Protein AF-A0A285RRH1-F1 (afdb_monomer_lite)

Sequence (312 aa):
MPFPAGYGNRITAPQSRNRDWFAWNCKGLDHLADGDAVCRVTLGAICSRIDVGAKTGEPWAALSNMAQDIKIMSKPPFSITSALARISHPDDPVDEGAIENAIAEHGQNALTTRQPRNPQATRKLILDAAFYEIRMAGFAGASINRILDRTGTTKGALYHHFPGKAKLAYAVIEECLPQYIDDVWLKPLDGEEDILPVMMGQVDSLGTKDAPKLLEGGCPLARLASGAAELDENLRKRIDGVYRYWRRGLALHLGHGQFNKTIRTDIEPSSVAEFIIATLHGFLTRPPALRNSETHDAFAREYARYLNGLRP

Secondary structure (DSSP, 8-state):
--------------HHHHHHHHHHHHHHHHTT-SS-HHHHHHHHHHHHHHHHHHHHT-HHHHHHHHHHHHHHHTSTT--HHHHHTTTS-TTS---HHHHHHHHHHHHHHTTS------HHHHHHHHHHHHHHHHHHHHHHH--HHHHHHHHT--HHHHHHHSSSHHHHHHHIIIIIHHHHHIIIIIGGGTT-S--HHHHHHHHHHTTSTT--TTTTTS-HHHHHHHHHTTT-HHHHHHHHHHHHHHHHHHHHHHHHHHHTTSS-TTS-HHHHHHHHHHHHHHHHT--GGG-SHHHHHHHHHHHHHHHHTT--

Radius of gyration: 28.04 Å; chains: 1; bounding box: 47×80×78 Å

pLDDT: mean 71.22, std 24.43, range [23.72, 98.44]

Organism: NCBI:txid220697

Foldseek 3Di:
DDDDDDDDDDPDDDLVVLVVLLVQVLVLLVVVPPDDPVSVVLSVVLNVLCVVCNVVVNNVVSVVVVVVSVVVVCDPPDDPVVVVVSSDDPPDDPPVVVVVVVCVVCVVVVPDDPDPPPLVVLLVLLLVLQLVQCLQQFLVGRDPVSSCVSRVDDPVSCCVNAVDSVSSVLCNLVPVLLVLLCVLPQVLLPPDLACLVVLLVSLVLCQDPVNPPSLVSFDSLLSHVVPVVVPDVVSVVSSVVSVVVSLVSQLVSQVSNCVSQQFDDPDRSSVVSVVLVVLRRVVRNDDPVPDDNVVSVVSSVVSSVVSNVRHD

InterPro domains:
  IPR001647 DNA-binding HTH domain, TetR-type [PF00440] (126-171)
  IPR001647 DNA-binding HTH domain, TetR-type [PR00455] (126-139)
  IPR001647 DNA-binding HTH domain, TetR-type [PR00455] (147-170)
  IPR001647 DNA-binding HTH domain, TetR-type [PS50977] (120-180)
  IPR009057 Homedomain-like superfamily [SSF46689] (113-183)
  IPR011075 Tetracyclin repressor-like, C-terminal domain [PF16925] (214-301)
  IPR036271 Tetracyclin repressor-like, C-terminal domain superfamily [SSF48498] (216-307)

Structure (mmCIF, N/CA/C/O backbone):
data_AF-A0A285RRH1-F1
#
_entry.id   AF-A0A285RRH1-F1
#
loop_
_atom_site.group_PDB
_atom_site.id
_atom_site.type_symbol
_atom_site.label_atom_id
_atom_site.label_alt_id
_atom_site.label_comp_id
_atom_site.label_asym_id
_atom_site.label_entity_id
_atom_site.label_seq_id
_atom_site.pdbx_PDB_ins_code
_atom_site.Cartn_x
_atom_site.Cartn_y
_atom_site.Cartn_z
_atom_site.occupancy
_atom_site.B_iso_or_equiv
_atom_site.auth_seq_id
_atom_site.auth_comp_id
_atom_site.auth_asym_id
_atom_site.auth_atom_id
_atom_site.pdbx_PDB_model_num
ATOM 1 N N . MET A 1 1 ? -12.714 61.131 29.206 1.00 23.72 1 MET A N 1
ATOM 2 C CA . MET A 1 1 ? -11.457 61.461 29.914 1.00 23.72 1 MET A CA 1
ATOM 3 C C . MET A 1 1 ? -10.937 60.204 30.613 1.00 23.72 1 MET A C 1
ATOM 5 O O . MET A 1 1 ? -11.754 59.331 30.877 1.00 23.72 1 MET A O 1
ATOM 9 N N . PRO A 1 2 ? -9.611 60.065 30.769 1.00 33.34 2 PRO A N 1
ATOM 10 C CA . PRO A 1 2 ? -8.878 58.800 30.667 1.00 33.34 2 PRO A CA 1
ATOM 11 C C . PRO A 1 2 ? -8.538 58.130 32.014 1.00 33.34 2 PRO A C 1
ATOM 13 O O . PRO A 1 2 ? -8.700 58.723 33.076 1.00 33.34 2 PRO A O 1
ATOM 16 N N . PHE A 1 3 ? -8.038 56.891 31.924 1.00 27.19 3 PHE A N 1
ATOM 17 C CA . PHE A 1 3 ? -7.388 56.100 32.983 1.00 27.19 3 PHE A CA 1
ATOM 18 C C . PHE A 1 3 ? -6.116 56.761 33.552 1.00 27.19 3 PHE A C 1
ATOM 20 O O . PHE A 1 3 ? -5.380 57.397 32.792 1.00 27.19 3 PHE A O 1
ATOM 27 N N . PRO A 1 4 ? -5.765 56.455 34.822 1.00 33.31 4 PRO A N 1
ATOM 28 C CA . PRO A 1 4 ? -4.357 56.313 35.208 1.00 33.31 4 PRO A CA 1
ATOM 29 C C . PRO A 1 4 ? -4.013 55.081 36.093 1.00 33.31 4 PRO A C 1
ATOM 31 O O . PRO A 1 4 ? -4.652 54.814 37.104 1.00 33.31 4 PRO A O 1
ATOM 34 N N . ALA A 1 5 ? -2.968 54.375 35.635 1.00 29.44 5 ALA A N 1
ATOM 35 C CA . ALA A 1 5 ? -1.776 53.758 36.263 1.00 29.44 5 ALA A CA 1
ATOM 36 C C . ALA A 1 5 ? -1.704 53.186 37.711 1.00 29.44 5 ALA A C 1
ATOM 38 O O . ALA A 1 5 ? -2.048 53.842 38.687 1.00 29.44 5 ALA A O 1
ATOM 39 N N . GLY A 1 6 ? -0.994 52.041 37.811 1.00 23.73 6 GLY A N 1
ATOM 40 C CA . GLY A 1 6 ? -0.283 51.486 38.988 1.00 23.73 6 GLY A CA 1
ATOM 41 C C . GLY A 1 6 ? -0.679 50.020 39.236 1.00 23.73 6 GLY A C 1
ATOM 42 O O . GLY A 1 6 ? -1.839 49.766 39.506 1.00 23.73 6 GLY A O 1
ATOM 43 N N . TYR A 1 7 ? 0.141 48.972 39.109 1.00 26.78 7 TYR A N 1
ATOM 44 C CA . TYR A 1 7 ? 1.522 48.752 39.541 1.00 26.78 7 TYR A CA 1
ATOM 45 C C . TYR A 1 7 ? 2.222 47.749 38.604 1.00 26.78 7 TYR A C 1
ATOM 47 O O . TYR A 1 7 ? 1.694 46.674 38.331 1.00 26.78 7 TYR A O 1
ATOM 55 N N . GLY A 1 8 ? 3.434 48.078 38.155 1.00 24.81 8 GLY A N 1
ATOM 56 C CA . GLY A 1 8 ? 4.362 47.129 37.545 1.00 24.81 8 GLY A CA 1
ATOM 57 C C . GLY A 1 8 ? 5.537 46.890 38.488 1.00 24.81 8 GLY A C 1
ATOM 58 O O . GLY A 1 8 ? 6.294 47.820 38.750 1.00 24.81 8 GLY A O 1
ATOM 59 N N . ASN A 1 9 ? 5.716 45.658 38.963 1.00 28.39 9 ASN A N 1
ATOM 60 C CA . ASN A 1 9 ? 6.961 45.239 39.603 1.00 28.39 9 ASN A CA 1
ATOM 61 C C . ASN A 1 9 ? 7.910 44.702 38.526 1.00 28.39 9 ASN A C 1
ATOM 63 O O . ASN A 1 9 ? 7.812 43.556 38.093 1.00 28.39 9 ASN A O 1
ATOM 67 N N . ARG A 1 10 ? 8.836 45.560 38.080 1.00 28.84 10 ARG A N 1
ATOM 68 C CA . ARG A 1 10 ? 10.053 45.147 37.372 1.00 28.84 10 ARG A CA 1
ATOM 69 C C . ARG A 1 10 ? 11.044 44.617 38.406 1.00 28.84 10 ARG A C 1
ATOM 71 O O . ARG A 1 10 ? 11.641 45.404 39.132 1.00 28.84 10 ARG A O 1
ATOM 78 N N . ILE A 1 11 ? 11.259 43.305 38.437 1.00 29.97 11 ILE A N 1
ATOM 79 C CA . ILE A 1 11 ? 12.453 42.723 39.058 1.00 29.97 11 ILE A CA 1
ATOM 80 C C . ILE A 1 11 ? 13.564 42.788 38.006 1.00 29.97 11 ILE A C 1
ATOM 82 O O . ILE A 1 11 ? 13.595 42.003 37.062 1.00 29.97 11 ILE A O 1
ATOM 86 N N . THR A 1 12 ? 14.455 43.771 38.117 1.00 30.08 12 THR A N 1
ATOM 87 C CA . THR A 1 12 ? 15.682 43.827 37.313 1.00 30.08 12 THR A CA 1
ATOM 88 C C . THR A 1 12 ? 16.761 42.993 38.000 1.00 30.08 12 THR A C 1
ATOM 90 O O . THR A 1 12 ? 17.353 43.443 38.979 1.00 30.08 12 THR A O 1
ATOM 93 N N . ALA A 1 13 ? 17.021 41.782 37.502 1.00 32.69 13 ALA A N 1
ATOM 94 C CA . ALA A 1 13 ? 18.193 41.000 37.896 1.00 32.69 13 ALA A CA 1
ATOM 95 C C . ALA A 1 13 ? 19.459 41.525 37.177 1.00 32.69 13 ALA A C 1
ATOM 97 O O . ALA A 1 13 ? 19.374 41.934 36.014 1.00 32.69 13 ALA A O 1
ATOM 98 N N . PRO A 1 14 ? 20.636 41.529 37.830 1.00 29.30 14 PRO A N 1
ATOM 99 C CA . PRO A 1 14 ? 21.882 41.995 37.223 1.00 29.30 14 PRO A CA 1
ATOM 100 C C . PRO A 1 14 ? 22.292 41.096 36.045 1.00 29.30 14 PRO A C 1
ATOM 102 O O . PRO A 1 14 ? 22.284 39.871 36.153 1.00 29.30 14 PRO A O 1
ATOM 105 N N . GLN A 1 15 ? 22.677 41.709 34.919 1.00 39.28 15 GLN A N 1
ATOM 106 C CA . GLN A 1 15 ? 22.940 41.036 33.635 1.00 39.28 15 GLN A CA 1
ATOM 107 C C . GLN A 1 15 ? 23.990 39.906 33.695 1.00 39.28 15 GLN A C 1
ATOM 109 O O . GLN A 1 15 ? 23.958 39.014 32.849 1.00 39.28 15 GLN A O 1
ATOM 114 N N . SER A 1 16 ? 24.889 39.893 34.687 1.00 36.09 16 SER A N 1
ATOM 115 C CA . SER A 1 16 ? 25.880 38.823 34.872 1.00 36.09 16 SER A CA 1
ATOM 116 C C . SER A 1 16 ? 25.279 37.515 35.404 1.00 36.09 16 SER A C 1
ATOM 118 O O . SER A 1 16 ? 25.678 36.450 34.944 1.00 36.09 16 SER A O 1
ATOM 120 N N . ARG A 1 17 ? 24.265 37.574 36.285 1.00 40.53 17 ARG A N 1
ATOM 121 C CA . ARG A 1 17 ? 23.585 36.381 36.840 1.00 40.53 17 ARG A CA 1
ATOM 122 C C . ARG A 1 17 ? 22.786 35.606 35.796 1.00 40.53 17 ARG A C 1
ATOM 124 O O . ARG A 1 17 ? 22.611 34.402 35.932 1.00 40.53 17 ARG A O 1
ATOM 131 N N . ASN A 1 18 ? 22.331 36.286 34.746 1.00 48.59 18 ASN A N 1
ATOM 132 C CA . ASN A 1 18 ? 21.571 35.654 33.674 1.00 48.59 18 ASN A CA 1
ATOM 133 C C . ASN A 1 18 ? 22.407 34.596 32.945 1.00 48.59 18 ASN A C 1
ATOM 135 O O . ASN A 1 18 ? 21.918 33.497 32.720 1.00 48.59 18 ASN A O 1
ATOM 139 N N . ARG A 1 19 ? 23.677 34.874 32.618 1.00 43.06 19 ARG A N 1
ATOM 140 C CA . ARG A 1 19 ? 24.522 33.918 31.878 1.00 43.06 19 ARG A CA 1
ATOM 141 C C . ARG A 1 19 ? 24.784 32.625 32.651 1.00 43.06 19 ARG A C 1
ATOM 143 O O . ARG A 1 19 ? 24.697 31.556 32.051 1.00 43.06 19 ARG A O 1
ATOM 150 N N . ASP A 1 20 ? 25.045 32.720 33.951 1.00 42.41 20 ASP A N 1
ATOM 151 C CA . ASP A 1 20 ? 25.310 31.550 34.797 1.00 42.41 20 ASP A CA 1
ATOM 152 C C . ASP A 1 20 ? 24.031 30.739 35.059 1.00 42.41 20 ASP A C 1
ATOM 154 O O . ASP A 1 20 ? 24.053 29.511 34.975 1.00 42.41 20 ASP A O 1
ATOM 158 N N . TRP A 1 21 ? 22.891 31.418 35.246 1.00 43.69 21 TRP A N 1
ATOM 159 C CA . TRP A 1 21 ? 21.569 30.785 35.319 1.00 43.69 21 TRP A CA 1
ATOM 160 C C . TRP A 1 21 ? 21.211 30.042 34.018 1.00 43.69 21 TRP A C 1
ATOM 162 O O . TRP A 1 21 ? 20.730 28.908 34.053 1.00 43.69 21 TRP A O 1
ATOM 172 N N . PHE A 1 22 ? 21.507 30.633 32.853 1.00 48.22 22 PHE A N 1
ATOM 173 C CA . PHE A 1 22 ? 21.285 29.994 31.550 1.00 48.22 22 PHE A CA 1
ATOM 174 C C . PHE A 1 22 ? 22.204 28.784 31.329 1.00 48.22 22 PHE A C 1
ATOM 176 O O . PHE A 1 22 ? 21.735 27.736 30.887 1.00 48.22 22 PHE A O 1
ATOM 183 N N . ALA A 1 23 ? 23.493 28.893 31.666 1.00 45.19 23 ALA A N 1
ATOM 184 C CA . ALA A 1 23 ? 24.444 27.790 31.535 1.00 45.19 23 ALA A CA 1
ATOM 185 C C . ALA A 1 23 ? 24.091 26.600 32.447 1.00 45.19 23 ALA A C 1
ATOM 187 O O . ALA A 1 23 ? 24.271 25.445 32.051 1.00 45.19 23 ALA A O 1
ATOM 188 N N . TRP A 1 24 ? 23.561 26.873 33.644 1.00 44.47 24 TRP A N 1
ATOM 189 C CA . TRP A 1 24 ? 23.073 25.851 34.569 1.00 44.47 24 TRP A CA 1
ATOM 190 C C . TRP A 1 24 ? 21.817 25.145 34.040 1.00 44.47 24 TRP A C 1
ATOM 192 O O . TRP A 1 24 ? 21.788 23.915 34.002 1.00 44.47 24 TRP A O 1
ATOM 202 N N . ASN A 1 25 ? 20.832 25.895 33.534 1.00 46.09 25 ASN A N 1
ATOM 203 C CA . ASN A 1 25 ? 19.612 25.315 32.965 1.00 46.09 25 ASN A CA 1
ATOM 204 C C . ASN A 1 25 ? 19.881 24.464 31.717 1.00 46.09 25 ASN A C 1
ATOM 206 O O . ASN A 1 25 ? 19.325 23.375 31.604 1.00 46.09 25 ASN A O 1
ATOM 210 N N . CYS A 1 26 ? 20.766 24.891 30.810 1.00 45.69 26 CYS A N 1
ATOM 211 C CA . CYS A 1 26 ? 21.129 24.071 29.647 1.00 45.69 26 CYS A CA 1
ATOM 212 C C . CYS A 1 26 ? 21.777 22.740 30.069 1.00 45.69 26 CYS A C 1
ATOM 214 O O . CYS A 1 26 ? 21.375 21.687 29.582 1.00 45.69 26 CYS A O 1
ATOM 216 N N . LYS A 1 27 ? 22.695 22.758 31.049 1.00 47.75 27 LYS A N 1
ATOM 217 C CA . LYS A 1 27 ? 23.291 21.527 31.600 1.00 47.75 27 LYS A CA 1
ATOM 218 C C . LYS A 1 27 ? 22.269 20.643 32.326 1.00 47.75 27 LYS A C 1
ATOM 220 O O . LYS A 1 27 ? 22.342 19.422 32.227 1.00 47.75 27 LYS A O 1
ATOM 225 N N . GLY A 1 28 ? 21.314 21.236 33.045 1.00 48.78 28 GLY A N 1
ATOM 226 C CA . GLY A 1 28 ? 20.228 20.506 33.709 1.00 48.78 28 GLY A CA 1
ATOM 227 C C . GLY A 1 28 ? 19.273 19.822 32.724 1.00 48.78 28 GLY A C 1
ATOM 228 O O . GLY A 1 28 ? 18.794 18.720 32.994 1.00 48.78 28 GLY A O 1
ATOM 229 N N . LEU A 1 29 ? 19.041 20.446 31.565 1.00 48.62 29 LEU A N 1
ATOM 230 C CA . LEU A 1 29 ? 18.226 19.909 30.474 1.00 48.62 29 LEU A CA 1
ATOM 231 C C . LEU A 1 29 ? 18.938 18.786 29.701 1.00 48.62 29 LEU A C 1
ATOM 233 O O . LEU A 1 29 ? 18.282 17.816 29.325 1.00 48.62 29 LEU A O 1
ATOM 237 N N . ASP A 1 30 ? 20.261 18.852 29.529 1.00 47.78 30 ASP A N 1
ATOM 238 C CA . ASP A 1 30 ? 21.040 17.784 28.881 1.00 47.78 30 ASP A CA 1
ATOM 239 C C . ASP A 1 30 ? 20.954 16.450 29.650 1.00 47.78 30 ASP A C 1
ATOM 241 O O . ASP A 1 30 ? 20.868 15.382 29.044 1.00 47.78 30 ASP A O 1
ATOM 245 N N . HIS A 1 31 ? 20.868 16.494 30.985 1.00 47.59 31 HIS A N 1
ATOM 246 C CA . HIS A 1 31 ? 20.661 15.303 31.821 1.00 47.59 31 HIS A CA 1
ATOM 247 C C . HIS A 1 31 ? 19.266 14.664 31.680 1.00 47.59 31 HIS A C 1
ATOM 249 O O . HIS A 1 31 ? 19.079 13.518 32.088 1.00 47.59 31 HIS A O 1
ATOM 255 N N . LEU A 1 32 ? 18.277 15.367 31.115 1.00 45.47 32 LEU A N 1
ATOM 256 C CA . LEU A 1 32 ? 16.937 14.818 30.848 1.00 45.47 32 LEU A CA 1
ATOM 257 C C . LEU A 1 32 ? 16.865 14.043 29.521 1.00 45.47 32 LEU A C 1
ATOM 259 O O . LEU A 1 32 ? 15.845 13.414 29.240 1.00 45.47 32 LEU A O 1
ATOM 263 N N . ALA A 1 33 ? 17.914 14.093 28.694 1.00 48.56 33 ALA A N 1
ATOM 264 C CA . ALA A 1 33 ? 17.905 13.589 27.322 1.00 48.56 33 ALA A CA 1
ATOM 265 C C . ALA A 1 33 ? 18.264 12.094 27.171 1.00 48.56 33 ALA A C 1
ATOM 267 O O . ALA A 1 33 ? 18.317 11.593 26.040 1.00 48.56 33 ALA A O 1
ATOM 268 N N . ASP A 1 34 ? 18.503 11.371 28.269 1.00 42.50 34 ASP A N 1
ATOM 269 C CA . ASP A 1 34 ? 18.890 9.959 28.218 1.00 42.50 34 ASP A CA 1
ATOM 270 C C . ASP A 1 34 ? 17.726 9.068 27.749 1.00 42.50 34 ASP A C 1
ATOM 272 O O . ASP A 1 34 ? 16.786 8.769 28.484 1.00 42.50 34 ASP A O 1
ATOM 276 N N . GLY A 1 35 ? 17.811 8.622 26.490 1.00 45.97 35 GLY A N 1
ATOM 277 C CA . GLY A 1 35 ? 17.084 7.454 25.978 1.00 45.97 35 GLY A CA 1
ATOM 278 C C . GLY A 1 35 ? 16.096 7.675 24.826 1.00 45.97 35 GLY A C 1
ATOM 279 O O . GLY A 1 35 ? 15.799 6.706 24.133 1.00 45.97 35 GLY A O 1
ATOM 280 N N . ASP A 1 36 ? 15.634 8.899 24.538 1.00 45.75 36 ASP A N 1
ATOM 281 C CA . ASP A 1 36 ? 14.620 9.150 23.490 1.00 45.75 36 ASP A CA 1
ATOM 282 C C . ASP A 1 36 ? 15.077 10.213 22.468 1.00 45.75 36 ASP A C 1
ATOM 284 O O . ASP A 1 36 ? 15.555 11.296 22.816 1.00 45.75 36 ASP A O 1
ATOM 288 N N . ALA A 1 37 ? 14.953 9.898 21.175 1.00 38.91 37 ALA A N 1
ATOM 289 C CA . ALA A 1 37 ? 15.288 10.799 20.072 1.00 38.91 37 ALA A CA 1
ATOM 290 C C . ALA A 1 37 ? 14.326 11.998 19.987 1.00 38.91 37 ALA A C 1
ATOM 292 O O . ALA A 1 37 ? 14.747 13.088 19.602 1.00 38.91 37 ALA A O 1
ATOM 293 N N . VAL A 1 38 ? 13.063 11.828 20.401 1.00 40.81 38 VAL A N 1
ATOM 294 C CA . VAL A 1 38 ? 12.070 12.914 20.426 1.00 40.81 38 VAL A CA 1
ATOM 295 C C . VAL A 1 38 ? 12.426 13.936 21.508 1.00 40.81 38 VAL A C 1
ATOM 297 O O . VAL A 1 38 ? 12.444 15.134 21.227 1.00 40.81 38 VAL A O 1
ATOM 300 N N . CYS A 1 39 ? 12.821 13.478 22.704 1.00 47.47 39 CYS A N 1
ATOM 301 C CA . CYS A 1 39 ? 13.303 14.358 23.775 1.00 47.47 39 CYS A CA 1
ATOM 302 C C . CYS A 1 39 ? 14.532 15.162 23.347 1.00 47.47 39 CYS A C 1
ATOM 304 O O . CYS A 1 39 ? 14.580 16.360 23.603 1.00 47.47 39 CYS A O 1
ATOM 306 N N . ARG A 1 40 ? 15.495 14.552 22.645 1.00 46.78 40 ARG A N 1
ATOM 307 C CA . ARG A 1 40 ? 16.697 15.259 22.167 1.00 46.78 40 ARG A CA 1
ATOM 308 C C . ARG A 1 40 ? 16.385 16.381 21.176 1.00 46.78 40 ARG A C 1
ATOM 310 O O . ARG A 1 40 ? 16.957 17.461 21.287 1.00 46.78 40 ARG A O 1
ATOM 317 N N . VAL A 1 41 ? 15.458 16.157 20.243 1.00 44.09 41 VAL A N 1
ATOM 318 C CA . VAL A 1 41 ? 15.050 17.181 19.263 1.00 44.09 41 VAL A CA 1
ATOM 319 C C . VAL A 1 41 ? 14.296 18.326 19.944 1.00 44.09 41 VAL A C 1
ATOM 321 O O . VAL A 1 41 ? 14.577 19.494 19.675 1.00 44.09 41 VAL A O 1
ATOM 324 N N . THR A 1 42 ? 13.377 18.015 20.862 1.00 47.75 42 THR A N 1
ATOM 325 C CA . THR A 1 42 ? 12.605 19.030 21.595 1.00 47.75 42 THR A CA 1
ATOM 326 C C . THR A 1 42 ? 13.480 19.825 22.567 1.00 47.75 42 THR A C 1
ATOM 328 O O . THR A 1 42 ? 13.391 21.050 22.595 1.00 47.75 42 THR A O 1
ATOM 331 N N . LEU A 1 43 ? 14.384 19.168 23.299 1.00 52.09 43 LEU A N 1
ATOM 332 C CA . LEU A 1 43 ? 15.338 19.834 24.193 1.00 52.09 43 LEU A CA 1
ATOM 333 C C . LEU A 1 43 ? 16.344 20.687 23.411 1.00 52.09 43 LEU A C 1
ATOM 335 O O . LEU A 1 43 ? 16.610 21.817 23.807 1.00 52.09 43 LEU A O 1
ATOM 339 N N . GLY A 1 44 ? 16.821 20.226 22.249 1.00 51.50 44 GLY A N 1
ATOM 340 C CA . GLY A 1 44 ? 17.663 21.034 21.361 1.00 51.50 44 GLY A CA 1
ATOM 341 C C . GLY A 1 44 ? 16.953 22.290 20.835 1.00 51.50 44 GLY A C 1
ATOM 342 O O . GLY A 1 44 ? 17.533 23.380 20.807 1.00 51.50 44 GLY A O 1
ATOM 343 N N . ALA A 1 45 ? 15.671 22.177 20.471 1.00 52.12 45 ALA A N 1
ATOM 344 C CA . ALA A 1 45 ? 14.843 23.320 20.078 1.00 52.12 45 ALA A CA 1
ATOM 345 C C . ALA A 1 45 ? 14.621 24.314 21.235 1.00 52.12 45 ALA A C 1
ATOM 347 O O . ALA A 1 45 ? 14.618 25.526 21.023 1.00 52.12 45 ALA A O 1
ATOM 348 N N . ILE A 1 46 ? 14.483 23.816 22.464 1.00 51.91 46 ILE A N 1
ATOM 349 C CA . ILE A 1 46 ? 14.378 24.644 23.669 1.00 51.91 46 ILE A CA 1
ATOM 350 C C . ILE A 1 46 ? 15.708 25.362 23.955 1.00 51.91 46 ILE A C 1
ATOM 352 O O . ILE A 1 46 ? 15.721 26.588 24.064 1.00 51.91 46 ILE A O 1
ATOM 356 N N . CYS A 1 47 ? 16.834 24.642 23.994 1.00 52.75 47 CYS A N 1
ATOM 357 C CA . CYS A 1 47 ? 18.159 25.215 24.258 1.00 52.75 47 CYS A CA 1
ATOM 358 C C . CYS A 1 47 ? 18.551 26.277 23.215 1.00 52.75 47 CYS A C 1
ATOM 360 O O . CYS A 1 47 ? 19.037 27.349 23.572 1.00 52.75 47 CYS A O 1
ATOM 362 N N . SER A 1 48 ? 18.276 26.030 21.930 1.00 54.97 48 SER A N 1
ATOM 363 C CA . SER A 1 48 ? 18.513 27.008 20.855 1.00 54.97 48 SER A CA 1
ATOM 364 C C . SER A 1 48 ? 17.650 28.268 20.982 1.00 54.97 48 SER A C 1
ATOM 366 O O . SER A 1 48 ? 18.146 29.370 20.756 1.00 54.97 48 SER A O 1
ATOM 368 N N . ARG A 1 49 ? 16.380 28.152 21.391 1.00 54.31 49 ARG A N 1
ATOM 369 C CA . ARG A 1 49 ? 15.500 29.314 21.622 1.00 54.31 49 ARG A CA 1
ATOM 370 C C . ARG A 1 49 ? 15.917 30.131 22.843 1.00 54.31 49 ARG A C 1
ATOM 372 O O . ARG A 1 49 ? 15.829 31.357 22.798 1.00 54.31 49 ARG A O 1
ATOM 379 N N . ILE A 1 50 ? 16.410 29.474 23.893 1.00 52.41 50 ILE A N 1
ATOM 380 C CA . ILE A 1 50 ? 17.004 30.136 25.062 1.00 52.41 50 ILE A CA 1
ATOM 381 C C . ILE A 1 50 ? 18.255 30.922 24.643 1.00 52.41 50 ILE A C 1
ATOM 383 O O . ILE A 1 50 ? 18.381 32.095 24.993 1.00 52.41 50 ILE A O 1
ATOM 387 N N . ASP A 1 51 ? 19.136 30.322 23.836 1.00 51.72 51 ASP A N 1
ATOM 388 C CA . ASP A 1 51 ? 20.354 30.982 23.343 1.00 51.72 51 ASP A CA 1
ATOM 389 C C . ASP A 1 51 ? 20.036 32.179 22.420 1.00 51.72 51 ASP A C 1
ATOM 391 O O . ASP A 1 51 ? 20.687 33.224 22.485 1.00 51.72 51 ASP A O 1
ATOM 395 N N . VAL A 1 52 ? 18.977 32.083 21.606 1.00 52.91 52 VAL A N 1
ATOM 396 C CA . VAL A 1 52 ? 18.475 33.206 20.793 1.00 52.91 52 VAL A CA 1
ATOM 397 C C . VAL A 1 52 ? 17.902 34.324 21.674 1.00 52.91 52 VAL A C 1
ATOM 399 O O . VAL A 1 52 ? 18.270 35.482 21.483 1.00 52.91 52 VAL A O 1
ATOM 402 N N . GLY A 1 53 ? 17.067 34.001 22.668 1.00 51.03 53 GLY A N 1
ATOM 403 C CA . GLY A 1 53 ? 16.491 34.988 23.594 1.00 51.03 53 GLY A CA 1
ATOM 404 C C . GLY A 1 53 ? 17.536 35.695 24.468 1.00 51.03 53 GLY A C 1
ATOM 405 O O . GLY A 1 53 ? 17.395 36.879 24.780 1.00 51.03 53 GLY A O 1
ATOM 406 N N . ALA A 1 54 ? 18.626 35.001 24.811 1.00 50.34 54 ALA A N 1
ATOM 407 C CA . ALA A 1 54 ? 19.764 35.580 25.521 1.00 50.34 54 ALA A CA 1
ATOM 408 C C . ALA A 1 54 ? 20.559 36.578 24.656 1.00 50.34 54 ALA A C 1
ATOM 410 O O . ALA A 1 54 ? 21.079 37.562 25.182 1.00 50.34 54 ALA A O 1
ATOM 411 N N . LYS A 1 55 ? 20.633 36.360 23.334 1.00 51.97 55 LYS A N 1
ATOM 412 C CA . LYS A 1 55 ? 21.320 37.259 22.385 1.00 51.97 55 LYS A CA 1
ATOM 413 C C . LYS A 1 55 ? 20.500 38.500 22.026 1.00 51.97 55 LYS A C 1
ATOM 415 O O . LYS A 1 55 ? 21.091 39.528 21.712 1.00 51.97 55 LYS A O 1
ATOM 420 N N . THR A 1 56 ? 19.170 38.423 22.078 1.00 51.00 56 THR A N 1
ATOM 421 C CA . THR A 1 56 ? 18.270 39.532 21.706 1.00 51.00 56 THR A CA 1
ATOM 422 C C . THR A 1 56 ? 17.838 40.413 22.880 1.00 51.00 56 THR A C 1
ATOM 424 O O . THR A 1 56 ? 17.204 41.440 22.662 1.00 51.00 56 THR A O 1
ATOM 427 N N . GLY A 1 57 ? 18.193 40.057 24.119 1.00 46.19 57 GLY A N 1
ATOM 428 C CA . GLY A 1 57 ? 17.889 40.864 25.307 1.00 46.19 57 GLY A CA 1
ATOM 429 C C . GLY A 1 57 ? 16.442 40.765 25.807 1.00 46.19 57 GLY A C 1
ATOM 430 O O . GLY A 1 57 ? 16.084 41.476 26.744 1.00 46.19 57 GLY A O 1
ATOM 431 N N . GLU A 1 58 ? 15.629 39.859 25.250 1.00 48.66 58 GLU A N 1
ATOM 432 C CA . GLU A 1 58 ? 14.227 39.629 25.642 1.00 48.66 58 GLU A CA 1
ATOM 433 C C . GLU A 1 58 ? 13.982 38.179 26.122 1.00 48.66 58 GLU A C 1
ATOM 435 O O . GLU A 1 58 ? 13.251 37.409 25.492 1.00 48.66 58 GLU A O 1
ATOM 440 N N . PRO A 1 59 ? 14.564 37.768 27.265 1.00 45.34 59 PRO A N 1
ATOM 441 C CA . PRO A 1 59 ? 14.527 36.373 27.721 1.00 45.34 59 PRO A CA 1
ATOM 442 C C . PRO A 1 59 ? 13.118 35.873 28.088 1.00 45.34 59 PRO A C 1
ATOM 444 O O . PRO A 1 59 ? 12.818 34.686 27.976 1.00 45.34 59 PRO A O 1
ATOM 447 N N . TRP A 1 60 ? 12.215 36.773 28.479 1.00 40.06 60 TRP A N 1
ATOM 448 C CA . TRP A 1 60 ? 10.872 36.414 28.942 1.00 40.06 60 TRP A CA 1
ATOM 449 C C . TRP A 1 60 ? 9.899 36.058 27.809 1.00 40.06 60 TRP A C 1
ATOM 451 O O . TRP A 1 60 ? 9.003 35.237 28.006 1.00 40.06 60 TRP A O 1
ATOM 461 N N . ALA A 1 61 ? 10.108 36.596 26.602 1.00 42.03 61 ALA A N 1
ATOM 462 C CA . ALA A 1 61 ? 9.324 36.219 25.424 1.00 42.03 61 ALA A CA 1
ATOM 463 C C . ALA A 1 61 ? 9.623 34.772 24.980 1.00 42.03 61 ALA A C 1
ATOM 465 O O . ALA A 1 61 ? 8.722 34.058 24.536 1.00 42.03 61 ALA A O 1
ATOM 466 N N . ALA A 1 62 ? 10.863 34.306 25.176 1.00 44.47 62 ALA A N 1
ATOM 467 C CA . ALA A 1 62 ? 11.254 32.919 24.924 1.00 44.47 62 ALA A CA 1
ATOM 468 C C . ALA A 1 62 ? 10.643 31.945 25.955 1.00 44.47 62 ALA A C 1
ATOM 470 O O . ALA A 1 62 ? 10.159 30.879 25.575 1.00 44.47 62 ALA A O 1
ATOM 471 N N . LEU A 1 63 ? 10.577 32.336 27.236 1.00 41.06 63 LEU A N 1
ATOM 472 C CA . LEU A 1 63 ? 9.994 31.530 28.323 1.00 41.06 63 LEU A CA 1
ATOM 473 C C . LEU A 1 63 ? 8.466 31.366 28.215 1.00 41.06 63 LEU A C 1
ATOM 475 O O . LEU A 1 63 ? 7.939 30.289 28.489 1.00 41.06 63 LEU A O 1
ATOM 479 N N . SER A 1 64 ? 7.754 32.401 27.762 1.00 41.22 64 SER A N 1
ATOM 480 C CA . SER A 1 64 ? 6.308 32.336 27.489 1.00 41.22 64 SER A CA 1
ATOM 481 C C . SER A 1 64 ? 5.967 31.253 26.452 1.00 41.22 64 SER A C 1
ATOM 483 O O . SER A 1 64 ? 5.052 30.452 26.650 1.00 41.22 64 SER A O 1
ATOM 485 N N . ASN A 1 65 ? 6.772 31.153 25.389 1.00 43.78 65 ASN A N 1
ATOM 486 C CA . ASN A 1 65 ? 6.611 30.119 24.365 1.00 43.78 65 ASN A CA 1
ATOM 487 C C . ASN A 1 65 ? 7.092 28.733 24.843 1.00 43.78 65 ASN A C 1
ATOM 489 O O . ASN A 1 65 ? 6.530 27.720 24.428 1.00 43.78 65 ASN A O 1
ATOM 493 N N . MET A 1 66 ? 8.051 28.664 25.778 1.00 42.72 66 MET A N 1
ATOM 494 C CA . MET A 1 66 ? 8.465 27.401 26.412 1.00 42.72 66 MET A CA 1
ATOM 495 C C . MET A 1 66 ? 7.342 26.741 27.216 1.00 42.72 66 MET A C 1
ATOM 497 O O . MET A 1 66 ? 7.316 25.518 27.304 1.00 42.72 66 MET A O 1
ATOM 501 N N . ALA A 1 67 ? 6.377 27.490 27.759 1.00 41.78 67 ALA A N 1
ATOM 502 C CA . ALA A 1 67 ? 5.254 26.903 28.494 1.00 41.78 67 ALA A CA 1
ATOM 503 C C . ALA A 1 67 ? 4.385 25.971 27.621 1.00 41.78 67 ALA A C 1
ATOM 505 O O . ALA A 1 67 ? 3.781 25.030 28.139 1.00 41.78 67 ALA A O 1
ATOM 506 N N . GLN A 1 68 ? 4.337 26.190 26.299 1.00 46.12 68 GLN A N 1
ATOM 507 C CA . GLN A 1 68 ? 3.677 25.279 25.356 1.00 46.12 68 GLN A CA 1
ATOM 508 C C . GLN A 1 68 ? 4.519 24.033 25.061 1.00 46.12 68 GLN A C 1
ATOM 510 O O . GLN A 1 68 ? 3.962 22.937 25.018 1.00 46.12 68 GLN A O 1
ATOM 515 N N . ASP A 1 69 ? 5.838 24.176 24.936 1.00 41.53 69 ASP A N 1
ATOM 516 C CA . ASP A 1 69 ? 6.755 23.057 24.680 1.00 41.53 69 ASP A CA 1
ATOM 517 C C . ASP A 1 69 ? 6.932 22.165 25.932 1.00 41.53 69 ASP A C 1
ATOM 519 O O . ASP A 1 69 ? 6.935 20.938 25.840 1.00 41.53 69 ASP A O 1
ATOM 523 N N . ILE A 1 70 ? 6.933 22.750 27.135 1.00 43.16 70 ILE A N 1
ATOM 524 C CA . ILE A 1 70 ? 6.908 22.032 28.425 1.00 43.16 70 ILE A CA 1
ATOM 525 C C . ILE A 1 70 ? 5.588 21.260 28.598 1.00 43.16 70 ILE A C 1
ATOM 527 O O . ILE A 1 70 ? 5.562 20.180 29.189 1.00 43.16 70 ILE A O 1
ATOM 531 N N . LYS A 1 71 ? 4.489 21.746 28.008 1.00 43.00 71 LYS A N 1
ATOM 532 C CA . LYS A 1 71 ? 3.198 21.038 27.969 1.00 43.00 71 LYS A CA 1
ATOM 533 C C . LYS A 1 71 ? 3.239 19.756 27.127 1.00 43.00 71 LYS A C 1
ATOM 535 O O . LYS A 1 71 ? 2.377 18.895 27.281 1.00 43.00 71 LYS A O 1
ATOM 540 N N . ILE A 1 72 ? 4.219 19.632 26.228 1.00 41.84 72 ILE A N 1
ATOM 541 C CA . ILE A 1 72 ? 4.482 18.409 25.458 1.00 41.84 72 ILE A CA 1
ATOM 542 C C . ILE A 1 72 ? 5.279 17.412 26.317 1.00 41.84 72 ILE A C 1
ATOM 544 O O . ILE A 1 72 ? 5.022 16.210 26.235 1.00 41.84 72 ILE A O 1
ATOM 548 N N . MET A 1 73 ? 6.170 17.906 27.188 1.00 38.12 73 MET A N 1
ATOM 549 C CA . MET A 1 73 ? 6.973 17.106 28.128 1.00 38.12 73 MET A CA 1
ATOM 550 C C . MET A 1 73 ? 6.192 16.599 29.353 1.00 38.12 73 MET A C 1
ATOM 552 O O . MET A 1 73 ? 6.617 15.641 29.988 1.00 38.12 73 MET A O 1
ATOM 556 N N . SER A 1 74 ? 5.038 17.187 29.680 1.00 41.00 74 SER A N 1
ATOM 557 C CA . SER A 1 74 ? 4.202 16.802 30.831 1.00 41.00 74 SER A CA 1
ATOM 558 C C . SER A 1 74 ? 3.312 15.569 30.605 1.00 41.00 74 SER A C 1
ATOM 560 O O . SER A 1 74 ? 2.357 15.336 31.351 1.00 41.00 74 SER A O 1
ATOM 562 N N . LYS A 1 75 ? 3.611 14.744 29.594 1.00 41.97 75 LYS A N 1
ATOM 563 C CA . LYS A 1 75 ? 3.014 13.408 29.472 1.00 41.97 75 LYS A CA 1
ATOM 564 C C . LYS A 1 75 ? 3.778 12.430 30.378 1.00 41.97 75 LYS A C 1
ATOM 566 O O . LYS A 1 75 ? 5.007 12.483 30.410 1.00 41.97 75 LYS A O 1
ATOM 571 N N . PRO A 1 76 ? 3.089 11.537 31.115 1.00 34.22 76 PRO A N 1
ATOM 572 C CA . PRO A 1 76 ? 3.764 10.553 31.956 1.00 34.22 76 PRO A CA 1
ATOM 573 C C . PRO A 1 76 ? 4.776 9.740 31.127 1.00 34.22 76 PRO A C 1
ATOM 575 O O . PRO A 1 76 ? 4.463 9.383 29.986 1.00 34.22 76 PRO A O 1
ATOM 578 N N . PRO A 1 77 ? 5.977 9.474 31.683 1.00 33.88 77 PRO A N 1
ATOM 579 C CA . PRO A 1 77 ? 6.217 9.286 33.118 1.00 33.88 77 PRO A CA 1
ATOM 580 C C . PRO A 1 77 ? 6.900 10.450 33.876 1.00 33.88 77 PRO A C 1
ATOM 582 O O . PRO A 1 77 ? 7.456 10.206 34.943 1.00 33.88 77 PRO A O 1
ATOM 585 N N . PHE A 1 78 ? 6.864 11.705 33.408 1.00 39.62 78 PHE A N 1
ATOM 586 C CA . PHE A 1 78 ? 7.562 12.807 34.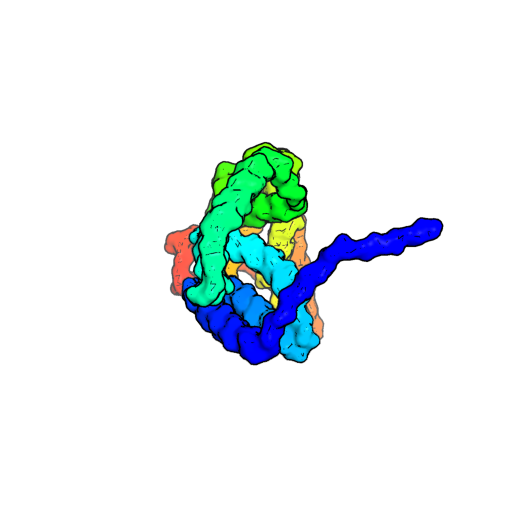099 1.00 39.62 78 PHE A CA 1
ATOM 587 C C . PHE A 1 78 ? 6.614 13.724 34.893 1.00 39.62 78 PHE A C 1
ATOM 589 O O . PHE A 1 78 ? 5.726 14.367 34.337 1.00 39.62 78 PHE A O 1
ATOM 596 N N . SER A 1 79 ? 6.796 13.771 36.219 1.00 40.16 79 SER A N 1
ATOM 597 C CA . SER A 1 79 ? 6.035 14.632 37.136 1.00 40.16 79 SER A CA 1
ATOM 598 C C . SER A 1 79 ? 6.510 16.087 37.057 1.00 40.16 79 SER A C 1
ATOM 600 O O . SER A 1 79 ? 7.701 16.369 37.196 1.00 40.16 79 SER A O 1
ATOM 602 N N . ILE A 1 80 ? 5.563 17.019 36.903 1.00 37.97 80 ILE A N 1
ATOM 603 C CA . ILE A 1 80 ? 5.789 18.478 36.910 1.00 37.97 80 ILE A CA 1
ATOM 604 C C . ILE A 1 80 ? 6.511 18.923 38.193 1.00 37.97 80 ILE A C 1
ATOM 606 O O . ILE A 1 80 ? 7.337 19.831 38.151 1.00 37.97 80 ILE A O 1
ATOM 610 N N . THR A 1 81 ? 6.286 18.232 39.314 1.00 36.69 81 THR A N 1
ATOM 611 C CA . THR A 1 81 ? 6.953 18.493 40.598 1.00 36.69 81 THR A CA 1
ATOM 612 C C . THR A 1 81 ? 8.473 18.323 40.500 1.00 36.69 81 THR A C 1
ATOM 614 O O . THR A 1 81 ? 9.223 19.124 41.048 1.00 36.69 81 THR A O 1
ATOM 617 N N . SER A 1 82 ? 8.946 17.324 39.748 1.00 40.41 82 SER A N 1
ATOM 618 C CA . SER A 1 82 ? 10.378 17.063 39.546 1.00 40.41 82 SER A CA 1
ATOM 619 C C . SER A 1 82 ? 11.027 18.050 38.575 1.00 40.41 82 SER A C 1
ATOM 621 O O . SER A 1 82 ? 12.219 18.322 38.690 1.00 40.41 82 SER A O 1
ATOM 623 N N . ALA A 1 83 ? 10.251 18.579 37.624 1.00 39.78 83 ALA A N 1
ATOM 624 C CA . ALA A 1 83 ? 10.710 19.601 36.689 1.00 39.78 83 ALA A CA 1
ATOM 625 C C . ALA A 1 83 ? 10.830 20.967 37.380 1.00 39.78 83 ALA A C 1
ATOM 627 O O . ALA A 1 83 ? 11.846 21.633 37.234 1.00 39.78 83 ALA A O 1
ATOM 628 N N . LEU A 1 84 ? 9.841 21.351 38.193 1.00 37.38 84 LEU A N 1
ATOM 629 C CA . LEU A 1 84 ? 9.844 22.630 38.908 1.00 37.38 84 LEU A CA 1
ATOM 630 C C . LEU A 1 84 ? 10.892 22.678 40.028 1.00 37.38 84 LEU A C 1
ATOM 632 O O . LEU A 1 84 ? 11.586 23.680 40.155 1.00 37.38 84 LEU A O 1
ATOM 636 N N . ALA A 1 85 ? 11.098 21.580 40.765 1.00 41.72 85 ALA A N 1
ATOM 637 C CA . ALA A 1 85 ? 12.132 21.501 41.803 1.00 41.72 85 ALA A CA 1
ATOM 638 C C . ALA A 1 85 ? 13.576 21.612 41.265 1.00 41.72 85 ALA A C 1
ATOM 640 O O . ALA A 1 85 ? 14.503 21.824 42.039 1.00 41.72 85 ALA A O 1
ATOM 641 N N . ARG A 1 86 ? 13.782 21.455 39.949 1.00 42.56 86 ARG A N 1
ATOM 642 C CA . ARG A 1 86 ? 15.100 21.506 39.290 1.00 42.56 86 ARG A CA 1
ATOM 643 C C . ARG A 1 86 ? 15.350 22.795 38.502 1.00 42.56 86 ARG A C 1
ATOM 645 O O . ARG A 1 86 ? 16.391 22.893 37.869 1.00 42.56 86 ARG A O 1
ATOM 652 N N . ILE A 1 87 ? 14.419 23.753 38.522 1.00 40.09 87 ILE A N 1
ATOM 653 C CA . ILE A 1 87 ? 14.547 25.058 37.840 1.00 40.09 87 ILE A CA 1
ATOM 654 C C . ILE A 1 87 ? 14.802 26.197 38.853 1.00 40.09 87 ILE A C 1
ATOM 656 O O . ILE A 1 87 ? 15.222 27.288 38.469 1.00 40.09 87 ILE A O 1
ATOM 660 N N . SER A 1 88 ? 14.616 25.943 40.153 1.00 41.41 88 SER A N 1
ATOM 661 C CA . SER A 1 88 ? 14.973 26.875 41.230 1.00 41.41 88 SER A CA 1
ATOM 662 C C . SER A 1 88 ? 16.491 26.915 41.442 1.00 41.41 88 SER A C 1
ATOM 664 O O . SER A 1 88 ? 17.131 25.864 41.530 1.00 41.41 88 SER A O 1
ATOM 666 N N . HIS A 1 89 ? 17.080 28.112 41.537 1.00 41.00 89 HIS A N 1
ATOM 667 C CA . HIS A 1 89 ? 18.499 28.259 41.871 1.00 41.00 89 HIS A CA 1
ATOM 668 C C . HIS A 1 89 ? 18.730 27.791 43.326 1.00 41.00 89 HIS A C 1
ATOM 670 O O . HIS A 1 89 ? 17.864 28.042 44.164 1.00 41.00 89 HIS A O 1
ATOM 676 N N . PRO A 1 90 ? 19.874 27.167 43.676 1.00 40.59 90 PRO A N 1
ATOM 677 C CA . PRO A 1 90 ? 20.135 26.646 45.029 1.00 40.59 90 PRO A CA 1
ATOM 678 C C . PRO A 1 90 ? 20.018 27.658 46.184 1.00 40.59 90 PRO A C 1
ATOM 680 O O . PRO A 1 90 ? 19.939 27.245 47.336 1.00 40.59 90 PRO A O 1
ATOM 683 N N . ASP A 1 91 ? 20.014 28.958 45.877 1.00 42.16 91 ASP A N 1
ATOM 684 C CA . ASP A 1 91 ? 20.003 30.058 46.850 1.00 42.16 91 ASP A CA 1
ATOM 685 C C . ASP A 1 91 ? 18.653 30.799 46.923 1.00 42.16 91 ASP A C 1
ATOM 687 O O . ASP A 1 91 ? 18.531 31.764 47.682 1.00 42.16 91 ASP A O 1
ATOM 691 N N . ASP A 1 92 ? 17.645 30.398 46.138 1.00 43.59 92 ASP A N 1
ATOM 692 C CA . ASP A 1 92 ? 16.315 31.005 46.221 1.00 43.59 92 ASP A CA 1
ATOM 693 C C . ASP A 1 92 ? 15.545 30.401 47.413 1.00 43.59 92 ASP A C 1
ATOM 695 O O . ASP A 1 92 ? 15.425 29.175 47.505 1.00 43.59 92 ASP A O 1
ATOM 699 N N . PRO A 1 93 ? 15.010 31.218 48.342 1.00 39.97 93 PRO A N 1
ATOM 700 C CA . PRO A 1 93 ? 14.235 30.704 49.463 1.00 39.97 93 PRO A CA 1
ATOM 701 C C . PRO A 1 93 ? 12.977 30.006 48.936 1.00 39.97 93 PRO A C 1
ATOM 703 O O . PRO A 1 93 ? 12.132 30.619 48.282 1.00 39.97 93 PRO A O 1
ATOM 706 N N . VAL A 1 94 ? 12.865 28.709 49.217 1.00 43.69 94 VAL A N 1
ATOM 707 C CA . VAL A 1 94 ? 11.691 27.905 48.873 1.00 43.69 94 VAL A CA 1
ATOM 708 C C . VAL A 1 94 ? 10.551 28.317 49.803 1.00 43.69 94 VAL A C 1
ATOM 710 O O . VAL A 1 94 ? 10.541 27.962 50.978 1.00 43.69 94 VAL A O 1
ATOM 713 N N . ASP A 1 95 ? 9.600 29.094 49.288 1.00 43.97 95 ASP A N 1
ATOM 714 C CA . ASP A 1 95 ? 8.354 29.392 49.996 1.00 43.97 95 ASP A CA 1
ATOM 715 C C . ASP A 1 95 ? 7.404 28.193 49.859 1.00 43.97 95 ASP A C 1
ATOM 717 O O . ASP A 1 95 ? 6.607 28.088 48.922 1.00 43.97 95 ASP A O 1
ATOM 721 N N . GLU A 1 96 ? 7.540 27.245 50.788 1.00 37.81 96 GLU A N 1
ATOM 722 C CA . GLU A 1 96 ? 6.711 26.037 50.865 1.00 37.81 96 GLU A CA 1
ATOM 723 C C . GLU A 1 96 ? 5.209 26.375 50.951 1.00 37.81 96 GLU A C 1
ATOM 725 O O . GLU A 1 96 ? 4.388 25.665 50.368 1.00 37.81 96 GLU A O 1
ATOM 730 N N . GLY A 1 97 ? 4.845 27.513 51.559 1.00 37.06 97 GLY A N 1
ATOM 731 C CA . GLY A 1 97 ? 3.459 27.977 51.663 1.00 37.06 97 GLY A CA 1
ATOM 732 C C . GLY A 1 97 ? 2.879 28.471 50.334 1.00 37.06 97 GLY A C 1
ATOM 733 O O . GLY A 1 97 ? 1.700 28.251 50.045 1.00 37.06 97 GLY A O 1
ATOM 734 N N . ALA A 1 98 ? 3.696 29.089 49.478 1.00 39.81 98 ALA A N 1
ATOM 735 C CA . ALA A 1 98 ? 3.290 29.463 48.122 1.00 39.81 98 ALA A CA 1
ATOM 736 C C . ALA A 1 98 ? 3.071 28.232 47.224 1.00 39.81 98 ALA A C 1
ATOM 738 O O . ALA A 1 98 ? 2.160 28.222 46.392 1.00 39.81 98 ALA A O 1
ATOM 739 N N . ILE A 1 99 ? 3.868 27.176 47.418 1.00 37.50 99 ILE A N 1
ATOM 740 C CA . ILE A 1 99 ? 3.729 25.902 46.700 1.00 37.50 99 ILE A CA 1
ATOM 741 C C . ILE A 1 99 ? 2.455 25.173 47.147 1.00 37.50 99 ILE A C 1
ATOM 743 O O . ILE A 1 99 ? 1.676 24.740 46.296 1.00 37.50 99 ILE A O 1
ATOM 747 N N . GLU A 1 100 ? 2.193 25.085 48.453 1.00 38.50 100 GLU A N 1
ATOM 748 C CA . GLU A 1 100 ? 0.971 24.465 48.981 1.00 38.50 100 GLU A CA 1
ATOM 749 C C . GLU A 1 100 ? -0.300 25.207 48.544 1.00 38.50 100 GLU A C 1
ATOM 751 O O . GLU A 1 100 ? -1.263 24.566 48.117 1.00 38.50 100 GLU A O 1
ATOM 756 N N . ASN A 1 101 ? -0.292 26.545 48.542 1.00 40.62 101 ASN A N 1
ATOM 757 C CA . ASN A 1 101 ? -1.421 27.343 48.052 1.00 40.62 101 ASN A CA 1
ATOM 758 C C . ASN A 1 101 ? -1.641 27.181 46.540 1.00 40.62 101 ASN A C 1
ATOM 760 O O . ASN A 1 101 ? -2.780 27.021 46.102 1.00 40.62 101 ASN A O 1
ATOM 764 N N . ALA A 1 102 ? -0.574 27.133 45.734 1.00 39.19 102 ALA A N 1
ATOM 765 C CA . ALA A 1 102 ? -0.682 26.884 44.296 1.00 39.19 102 ALA A CA 1
ATOM 766 C C . ALA A 1 102 ? -1.233 25.478 43.983 1.00 39.19 102 ALA A C 1
ATOM 768 O O . ALA A 1 102 ? -2.007 25.314 43.034 1.00 39.19 102 ALA A O 1
ATOM 769 N N . ILE A 1 103 ? -0.875 24.474 44.796 1.00 39.03 103 ILE A N 1
ATOM 770 C CA . ILE A 1 103 ? -1.409 23.106 44.721 1.00 39.03 103 ILE A CA 1
ATOM 771 C C . ILE A 1 103 ? -2.887 23.076 45.144 1.00 39.03 103 ILE A C 1
ATOM 773 O O . ILE A 1 103 ? -3.693 22.422 44.478 1.00 39.03 103 ILE A O 1
ATOM 777 N N . ALA A 1 104 ? -3.268 23.806 46.196 1.00 40.25 104 ALA A N 1
ATOM 778 C CA . ALA A 1 104 ? -4.648 23.887 46.676 1.00 40.25 104 ALA A CA 1
ATOM 779 C C . ALA A 1 104 ? -5.582 24.604 45.679 1.00 40.25 104 ALA A C 1
ATOM 781 O O . ALA A 1 104 ? -6.673 24.103 45.388 1.00 40.25 104 ALA A O 1
ATOM 782 N N . GLU A 1 105 ? -5.141 25.720 45.087 1.00 38.66 105 GLU A N 1
ATOM 783 C CA . GLU A 1 105 ? -5.902 26.470 44.076 1.00 38.66 105 GLU A CA 1
ATOM 784 C C . GLU A 1 105 ? -6.052 25.695 42.752 1.00 38.66 105 GLU A C 1
ATOM 786 O O . GLU A 1 105 ? -7.116 25.730 42.124 1.00 38.66 105 GLU A O 1
ATOM 791 N N . HIS A 1 106 ? -5.029 24.934 42.335 1.00 41.03 106 HIS A N 1
ATOM 792 C CA . HIS A 1 106 ? -5.127 24.059 41.158 1.00 41.03 106 HIS A CA 1
ATOM 793 C C . HIS A 1 106 ? -5.933 22.781 41.426 1.00 41.03 106 HIS A C 1
ATOM 795 O O . HIS A 1 106 ? -6.626 22.302 40.525 1.00 41.03 106 HIS A O 1
ATOM 801 N N . GLY A 1 107 ? -5.891 22.241 42.648 1.00 32.59 107 GLY A N 1
ATOM 802 C CA . GLY A 1 107 ? -6.624 21.036 43.040 1.00 32.59 107 GLY A CA 1
ATOM 803 C C . GLY A 1 107 ? -8.146 21.208 43.016 1.00 32.59 107 GLY A C 1
ATOM 804 O O . GLY A 1 107 ? -8.861 20.265 42.680 1.00 32.59 107 GLY A O 1
ATOM 805 N N . GLN A 1 108 ? -8.649 22.416 43.294 1.00 37.81 108 GLN A N 1
ATOM 806 C CA . GLN A 1 108 ? -10.091 22.698 43.299 1.00 37.81 108 GLN A CA 1
ATOM 807 C C . GLN A 1 108 ? -10.649 23.081 41.915 1.00 37.81 108 GLN A C 1
ATOM 809 O O . GLN A 1 108 ? -11.801 22.770 41.616 1.00 37.81 108 GLN A O 1
ATOM 814 N N . ASN A 1 109 ? -9.834 23.655 41.021 1.00 35.81 109 ASN A N 1
ATOM 815 C CA . ASN A 1 109 ? -10.243 23.992 39.645 1.00 35.81 109 ASN A CA 1
ATOM 816 C C . ASN A 1 109 ? -10.046 22.856 38.618 1.00 35.81 109 ASN A C 1
ATOM 818 O O . ASN A 1 109 ? -10.480 22.969 37.466 1.00 35.81 109 ASN A O 1
ATOM 822 N N . ALA A 1 110 ? -9.440 21.735 39.019 1.00 34.97 110 ALA A N 1
ATOM 823 C CA . ALA A 1 110 ? -9.173 20.589 38.146 1.00 34.97 110 ALA A CA 1
ATOM 824 C C . ALA A 1 110 ? -10.417 19.751 37.778 1.00 34.97 110 ALA A C 1
ATOM 826 O O . ALA A 1 110 ? -10.318 18.865 36.928 1.00 34.97 110 ALA A O 1
ATOM 827 N N . LEU A 1 111 ? -11.594 20.022 38.358 1.00 39.53 111 LEU A N 1
ATOM 828 C CA . LEU A 1 111 ? -12.795 19.207 38.125 1.00 39.53 111 LEU A CA 1
ATOM 829 C C . LEU A 1 111 ? -13.739 19.694 37.012 1.00 39.53 111 LEU A C 1
ATOM 831 O O . LEU A 1 111 ? -14.623 18.930 36.629 1.00 39.53 111 LEU A O 1
ATOM 835 N N . THR A 1 112 ? -13.559 20.874 36.406 1.00 36.78 112 THR A N 1
ATOM 836 C CA . THR A 1 112 ? -14.522 21.356 35.382 1.00 36.78 112 THR A CA 1
ATOM 837 C C . THR A 1 112 ? -13.952 22.244 34.273 1.00 36.78 112 THR A C 1
ATOM 839 O O . THR A 1 112 ? -14.681 23.043 33.691 1.00 36.78 112 THR A O 1
ATOM 842 N N . THR A 1 113 ? -12.694 22.077 33.864 1.00 34.19 113 THR A N 1
ATOM 843 C CA . THR A 1 113 ? -12.250 22.610 32.560 1.00 34.19 113 THR A CA 1
ATOM 844 C C . THR A 1 113 ? -12.123 21.475 31.552 1.00 34.19 113 THR A C 1
ATOM 846 O O . THR A 1 113 ? -11.081 20.849 31.372 1.00 34.19 113 THR A O 1
ATOM 849 N N . ARG A 1 114 ? -13.239 21.179 30.869 1.00 38.41 114 ARG A N 1
ATOM 850 C CA . ARG A 1 114 ? -13.255 20.315 29.682 1.00 38.41 114 ARG A CA 1
ATOM 851 C C . ARG A 1 114 ? -12.325 20.950 28.648 1.00 38.41 114 ARG A C 1
ATOM 853 O O . ARG A 1 114 ? -12.730 21.880 27.957 1.00 38.41 114 ARG A O 1
ATOM 860 N N . GLN A 1 115 ? -11.089 20.447 28.568 1.00 47.44 115 GLN A N 1
ATOM 861 C CA . GLN A 1 115 ? -10.141 20.740 27.490 1.00 47.44 115 GLN A CA 1
ATOM 862 C C . GLN A 1 115 ? -10.909 20.791 26.161 1.00 47.44 115 GLN A C 1
ATOM 864 O O . GLN A 1 115 ? -11.735 19.893 25.930 1.00 47.44 115 GLN A O 1
ATO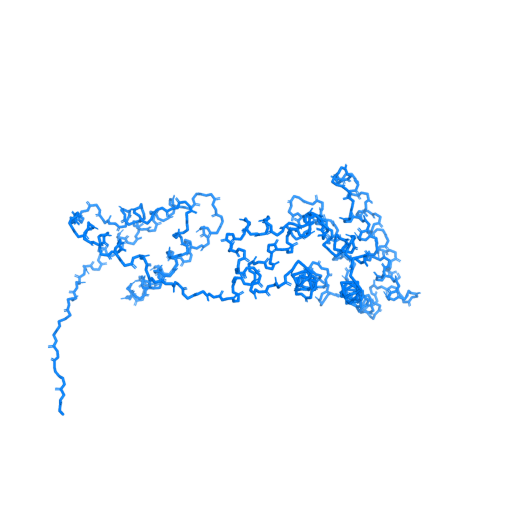M 869 N N . PRO A 1 116 ? -10.695 21.806 25.302 1.00 43.12 116 PRO A N 1
ATOM 870 C CA . PRO A 1 116 ? -11.340 21.849 24.001 1.00 43.12 116 PRO A CA 1
ATOM 871 C C . PRO A 1 116 ? -10.942 20.580 23.248 1.00 43.12 116 PRO A C 1
ATOM 873 O O . PRO A 1 116 ? -9.803 20.403 22.823 1.00 43.12 116 PRO A O 1
ATOM 876 N N . ARG A 1 117 ? -11.884 19.636 23.169 1.00 63.31 117 ARG A N 1
ATOM 877 C CA . ARG A 1 117 ? -11.704 18.373 22.460 1.00 63.31 117 ARG A CA 1
ATOM 878 C C . ARG A 1 117 ? -11.500 18.750 21.005 1.00 63.31 117 ARG A C 1
ATOM 880 O O . ARG A 1 117 ? -12.455 19.229 20.414 1.00 63.31 117 ARG A O 1
ATOM 887 N N . ASN A 1 118 ? -10.295 18.572 20.466 1.00 83.31 118 ASN A N 1
ATOM 888 C CA . ASN A 1 118 ? -10.028 18.708 19.038 1.00 83.31 118 ASN A CA 1
ATOM 889 C C . ASN A 1 118 ? -10.588 17.455 18.339 1.00 83.31 118 ASN A C 1
ATOM 891 O O . ASN A 1 118 ? -9.929 16.408 18.364 1.00 83.31 118 ASN A O 1
ATOM 895 N N . PRO A 1 119 ? -11.807 17.505 17.765 1.00 86.19 119 PRO A N 1
ATOM 896 C CA . PRO A 1 119 ? -12.478 16.303 17.289 1.00 86.19 119 PRO A CA 1
ATOM 897 C C . PRO A 1 119 ? -11.764 15.715 16.070 1.00 86.19 119 PRO A C 1
ATOM 899 O O . PRO A 1 119 ? -11.773 14.501 15.882 1.00 86.19 119 PRO A O 1
ATOM 902 N N . GLN A 1 120 ? -11.091 16.547 15.268 1.00 88.69 120 GLN A N 1
ATOM 903 C CA . GLN A 1 120 ? -10.288 16.093 14.135 1.00 88.69 120 GLN A CA 1
ATOM 904 C C . GLN A 1 120 ? -9.063 15.301 14.602 1.00 88.69 120 GLN A C 1
ATOM 906 O O . GLN A 1 120 ? -8.781 14.238 14.050 1.00 88.69 120 GLN A O 1
ATOM 911 N N . ALA A 1 121 ? -8.375 15.763 15.651 1.00 89.88 121 ALA A N 1
ATOM 912 C CA . ALA A 1 121 ? -7.244 15.036 16.225 1.00 89.88 121 ALA A CA 1
ATOM 913 C C . ALA A 1 121 ? -7.678 13.680 16.804 1.00 89.88 121 ALA A C 1
ATOM 915 O O . ALA A 1 121 ? -7.019 12.669 16.568 1.00 89.88 121 ALA A O 1
ATOM 916 N N . THR A 1 122 ? -8.819 13.631 17.502 1.00 90.75 122 THR A N 1
ATOM 917 C CA . THR A 1 122 ? -9.386 12.370 18.007 1.00 90.75 122 THR A CA 1
ATOM 918 C C . THR A 1 122 ? -9.778 11.427 16.869 1.00 90.75 122 THR A C 1
ATOM 920 O O . THR A 1 122 ? -9.428 10.248 16.911 1.00 90.75 122 THR A O 1
ATOM 923 N N . ARG A 1 123 ? -10.442 11.935 15.823 1.00 94.62 123 ARG A N 1
ATOM 924 C CA . ARG A 1 123 ? -10.795 11.149 14.635 1.00 94.62 123 ARG A CA 1
ATOM 925 C C . ARG A 1 123 ? -9.558 10.547 13.973 1.00 94.62 123 ARG A C 1
ATOM 927 O O . ARG A 1 123 ? -9.558 9.351 13.699 1.00 94.62 123 ARG A O 1
ATOM 934 N N . LYS A 1 124 ? -8.514 11.353 13.747 1.00 93.62 124 LYS A N 1
ATOM 935 C CA . LYS A 1 124 ? -7.260 10.890 13.140 1.00 93.62 124 LYS A CA 1
ATOM 936 C C . LYS A 1 124 ? -6.588 9.820 14.000 1.00 93.62 124 LYS A C 1
ATOM 938 O O . LYS A 1 124 ? -6.208 8.784 13.476 1.00 93.62 124 LYS A O 1
ATOM 943 N N . LEU A 1 125 ? -6.516 10.030 15.315 1.00 94.25 125 LEU A N 1
ATOM 944 C CA . LEU A 1 125 ? -5.938 9.062 16.250 1.00 94.25 125 LEU A CA 1
ATOM 945 C C . LEU A 1 125 ? -6.643 7.697 16.179 1.00 94.25 125 LEU A C 1
ATOM 947 O O . LEU A 1 125 ? -5.984 6.660 16.125 1.00 94.25 125 LEU A O 1
ATOM 951 N N . ILE A 1 126 ? -7.980 7.695 16.149 1.00 95.62 126 ILE A N 1
ATOM 952 C CA . ILE A 1 126 ? -8.782 6.472 15.988 1.00 95.62 126 ILE A CA 1
ATOM 953 C C . ILE A 1 126 ? -8.516 5.822 14.633 1.00 95.62 126 ILE A C 1
ATOM 955 O O . ILE A 1 126 ? -8.373 4.603 14.559 1.00 95.62 126 ILE A O 1
ATOM 959 N N . LEU A 1 127 ? -8.441 6.624 13.574 1.00 95.00 127 LEU A N 1
ATOM 960 C CA . LEU A 1 127 ? -8.247 6.137 12.218 1.00 95.00 127 LEU A CA 1
ATOM 961 C C . LEU A 1 127 ? -6.862 5.497 12.026 1.00 95.00 127 LEU A C 1
ATOM 963 O O . LEU A 1 127 ? -6.776 4.380 11.519 1.00 95.00 127 LEU A O 1
ATOM 967 N N . ASP A 1 128 ? -5.801 6.140 12.516 1.00 92.62 128 ASP A N 1
ATOM 968 C CA . ASP A 1 128 ? -4.434 5.610 12.485 1.00 92.62 128 ASP A CA 1
ATOM 969 C C . ASP A 1 128 ? -4.336 4.293 13.282 1.00 92.62 128 ASP A C 1
ATOM 971 O O . ASP A 1 128 ? -3.736 3.313 12.834 1.00 92.62 128 ASP A O 1
ATOM 975 N N . ALA A 1 129 ? -4.973 4.236 14.459 1.00 93.31 129 ALA A N 1
ATOM 976 C CA . ALA A 1 129 ? -5.026 3.026 15.276 1.00 93.31 129 ALA A CA 1
ATOM 977 C C . ALA A 1 129 ? -5.815 1.896 14.599 1.00 93.31 129 ALA A C 1
ATOM 979 O O . ALA A 1 129 ? -5.414 0.734 14.680 1.00 93.31 129 ALA A O 1
ATOM 980 N N . ALA A 1 130 ? -6.910 2.225 13.912 1.00 93.06 130 ALA A N 1
ATOM 981 C CA . ALA A 1 130 ? -7.691 1.267 13.141 1.00 93.06 130 ALA A CA 1
ATOM 982 C C . ALA A 1 130 ? -6.906 0.725 11.944 1.00 93.06 130 ALA A C 1
ATOM 984 O O . ALA A 1 130 ? -6.919 -0.482 11.707 1.00 93.06 130 ALA A O 1
ATOM 985 N N . PHE A 1 131 ? -6.181 1.589 11.230 1.00 91.50 131 PHE A N 1
ATOM 986 C CA . PHE A 1 131 ? -5.302 1.182 10.139 1.00 91.50 131 PHE A CA 1
ATOM 987 C C . PHE A 1 131 ? -4.218 0.214 10.626 1.00 91.50 131 PHE A C 1
ATOM 989 O O . PHE A 1 131 ? -4.039 -0.856 10.041 1.00 91.50 131 PHE A O 1
ATOM 996 N N . TYR A 1 132 ? -3.563 0.532 11.748 1.00 89.81 132 TYR A N 1
ATOM 997 C CA . TYR A 1 132 ? -2.592 -0.367 12.373 1.00 89.81 132 TYR A CA 1
ATOM 998 C C . TYR A 1 132 ? -3.217 -1.722 12.737 1.00 89.81 132 TYR A C 1
ATOM 1000 O O . TYR A 1 132 ? -2.681 -2.771 12.386 1.00 89.81 132 TYR A O 1
ATOM 1008 N N . GLU A 1 133 ? -4.359 -1.711 13.425 1.00 89.94 133 GLU A N 1
ATOM 1009 C CA . GLU A 1 133 ? -5.044 -2.921 13.882 1.00 89.94 133 GLU A CA 1
ATOM 1010 C C . GLU A 1 133 ? -5.436 -3.832 12.709 1.00 89.94 133 GLU A C 1
ATOM 1012 O O . GLU A 1 133 ? -5.173 -5.034 12.730 1.00 89.94 133 GLU A O 1
ATOM 1017 N N . ILE A 1 134 ? -6.014 -3.256 11.655 1.00 86.31 134 ILE A N 1
ATOM 1018 C CA . ILE A 1 134 ? -6.398 -3.966 10.432 1.00 86.31 134 ILE A CA 1
ATOM 1019 C C . ILE A 1 134 ? -5.177 -4.566 9.736 1.00 86.31 134 ILE A C 1
ATOM 1021 O O . ILE A 1 134 ? -5.220 -5.701 9.266 1.00 86.31 134 ILE A O 1
ATOM 1025 N N . ARG A 1 135 ? -4.065 -3.838 9.688 1.00 85.12 135 ARG A N 1
ATOM 1026 C CA . ARG A 1 135 ? -2.823 -4.338 9.100 1.00 85.12 135 ARG A CA 1
ATOM 1027 C C . ARG A 1 135 ? -2.226 -5.503 9.893 1.00 85.12 135 ARG A C 1
ATOM 1029 O O . ARG A 1 135 ? -1.633 -6.403 9.304 1.00 85.12 135 ARG A O 1
ATOM 1036 N N . MET A 1 136 ? -2.395 -5.531 11.213 1.00 84.38 136 MET A N 1
ATOM 1037 C CA . MET A 1 136 ? -1.856 -6.607 12.052 1.00 84.38 136 MET A CA 1
ATOM 1038 C C . MET A 1 136 ? -2.778 -7.828 12.131 1.00 84.38 136 MET A C 1
ATOM 1040 O O . MET A 1 136 ? -2.291 -8.961 12.096 1.00 84.38 136 MET A O 1
ATOM 1044 N N . ALA A 1 137 ? -4.092 -7.616 12.203 1.00 85.00 137 ALA A N 1
ATOM 1045 C CA . ALA A 1 137 ? -5.085 -8.660 12.464 1.00 85.00 137 ALA A CA 1
ATOM 1046 C C . ALA A 1 137 ? -5.991 -8.994 11.262 1.00 85.00 137 ALA A C 1
ATOM 1048 O O . ALA A 1 137 ? -6.760 -9.952 11.326 1.00 85.00 137 ALA A O 1
ATOM 1049 N N . GLY A 1 138 ? -5.909 -8.242 10.161 1.00 85.06 138 GLY A N 1
ATOM 1050 C CA . GLY A 1 138 ? -6.876 -8.297 9.060 1.00 85.06 138 GLY A CA 1
ATOM 1051 C C . GLY A 1 138 ? -8.225 -7.672 9.428 1.00 85.06 138 GLY A C 1
ATOM 1052 O O . GLY A 1 138 ? -8.486 -7.348 10.589 1.00 85.06 138 GLY A O 1
ATOM 1053 N N . PHE A 1 139 ? -9.120 -7.514 8.446 1.00 84.94 139 PHE A N 1
ATOM 1054 C CA . PHE A 1 139 ? -10.438 -6.912 8.697 1.00 84.94 139 PHE A CA 1
ATOM 1055 C C . PHE A 1 139 ? -11.278 -7.732 9.687 1.00 84.94 139 PHE A C 1
ATOM 1057 O O . PHE A 1 139 ? -11.797 -7.185 10.663 1.00 84.94 139 PHE A O 1
ATOM 1064 N N . ALA A 1 140 ? -11.385 -9.048 9.478 1.00 84.00 140 ALA A N 1
ATOM 1065 C CA . ALA A 1 140 ? -12.158 -9.929 10.353 1.00 84.00 140 ALA A CA 1
ATOM 1066 C C . ALA A 1 140 ? -11.602 -9.922 11.787 1.00 84.00 140 ALA A C 1
ATOM 1068 O O . ALA A 1 140 ? -12.355 -9.713 12.740 1.00 84.00 140 ALA A O 1
ATOM 1069 N N . GLY A 1 141 ? -10.278 -10.035 11.924 1.00 86.50 141 GLY A N 1
ATOM 1070 C CA . GLY A 1 141 ? -9.595 -10.068 13.214 1.00 86.50 141 GLY A CA 1
ATOM 1071 C C . GLY A 1 141 ? -9.549 -8.730 13.951 1.00 86.50 141 GLY A C 1
ATOM 1072 O O . GLY A 1 141 ? -9.423 -8.748 15.172 1.00 86.50 141 GLY A O 1
ATOM 1073 N N . ALA A 1 142 ? -9.676 -7.587 13.265 1.00 88.44 142 ALA A N 1
ATOM 1074 C CA . ALA A 1 142 ? -9.572 -6.260 13.877 1.00 88.44 142 ALA A CA 1
ATOM 1075 C C . ALA A 1 142 ? -10.593 -6.041 15.010 1.00 88.44 142 ALA A C 1
ATOM 1077 O O . ALA A 1 142 ? -11.805 -6.199 14.815 1.00 88.44 142 ALA A O 1
ATOM 1078 N N . SER A 1 143 ? -10.111 -5.637 16.188 1.00 91.00 143 SER A N 1
ATOM 1079 C CA . SER A 1 143 ? -10.940 -5.436 17.383 1.00 91.00 143 SER A CA 1
ATOM 1080 C C . SER A 1 143 ? -11.135 -3.959 17.705 1.00 91.00 143 SER A C 1
ATOM 1082 O O . SER A 1 143 ? -10.169 -3.225 17.901 1.00 91.00 143 SER A O 1
ATOM 1084 N N . ILE A 1 144 ? -12.397 -3.540 17.857 1.00 93.38 144 ILE A N 1
ATOM 1085 C CA . ILE A 1 144 ? -12.735 -2.189 18.331 1.00 93.38 144 ILE A CA 1
ATOM 1086 C C . ILE A 1 144 ? -12.144 -1.935 19.720 1.00 93.38 144 ILE A C 1
ATOM 1088 O O . ILE A 1 144 ? -11.643 -0.845 19.966 1.00 93.38 144 ILE A O 1
ATOM 1092 N N . ASN A 1 145 ? -12.137 -2.934 20.607 1.00 92.50 145 ASN A N 1
ATOM 1093 C CA . ASN A 1 145 ? -11.569 -2.769 21.945 1.00 92.50 145 ASN A CA 1
ATOM 1094 C C . ASN A 1 145 ? -10.059 -2.514 21.874 1.00 92.50 145 ASN A C 1
ATOM 1096 O O . ASN A 1 145 ? -9.598 -1.554 22.469 1.00 92.50 145 ASN A O 1
ATOM 1100 N N . ARG A 1 146 ? -9.313 -3.257 21.042 1.00 94.06 146 ARG A N 1
ATOM 1101 C CA . ARG A 1 146 ? -7.868 -3.014 20.869 1.00 94.06 146 ARG A CA 1
ATOM 1102 C C . ARG A 1 146 ? -7.566 -1.631 20.283 1.00 94.06 146 ARG A C 1
ATOM 1104 O O . ARG A 1 146 ? -6.554 -1.026 20.626 1.00 94.06 146 ARG A O 1
ATOM 1111 N N . ILE A 1 147 ? -8.449 -1.106 19.430 1.00 93.38 147 ILE A N 1
ATOM 1112 C CA . ILE A 1 147 ? -8.349 0.269 18.913 1.00 93.38 147 ILE A CA 1
ATOM 1113 C C . ILE A 1 147 ? -8.584 1.289 20.038 1.00 93.38 147 ILE A C 1
ATOM 1115 O O . ILE A 1 147 ? -7.836 2.260 20.155 1.00 93.38 147 ILE A O 1
ATOM 1119 N N . LEU A 1 148 ? -9.593 1.076 20.887 1.00 91.88 148 LEU A N 1
ATOM 1120 C CA . LEU A 1 148 ? -9.851 1.933 22.049 1.00 91.88 148 LEU A CA 1
ATOM 1121 C C . LEU A 1 148 ? -8.672 1.900 23.030 1.00 91.88 148 LEU A C 1
ATOM 1123 O O . LEU A 1 148 ? -8.184 2.962 23.406 1.00 91.88 148 LEU A O 1
ATOM 1127 N N . ASP A 1 149 ? -8.153 0.712 23.341 1.00 92.75 149 ASP A N 1
ATOM 1128 C CA . ASP A 1 149 ? -7.007 0.519 24.236 1.00 92.75 149 ASP A CA 1
ATOM 1129 C C . ASP A 1 149 ? -5.764 1.252 23.712 1.00 92.75 149 ASP A C 1
ATOM 1131 O O . ASP A 1 149 ? -5.086 1.955 24.458 1.00 92.75 149 ASP A O 1
ATOM 1135 N N . ARG A 1 150 ? -5.498 1.164 22.400 1.00 91.81 150 ARG A N 1
ATOM 1136 C CA . ARG A 1 150 ? -4.368 1.849 21.749 1.00 91.81 150 ARG A CA 1
ATOM 1137 C C . ARG A 1 150 ? -4.486 3.371 21.778 1.00 91.81 150 ARG A C 1
ATOM 1139 O O . ARG A 1 150 ? -3.472 4.062 21.799 1.00 91.81 150 ARG A O 1
ATOM 1146 N N . THR A 1 151 ? -5.703 3.898 21.704 1.00 91.69 151 THR A N 1
ATOM 1147 C CA . THR A 1 151 ? -5.936 5.346 21.595 1.00 91.69 151 THR A CA 1
ATOM 1148 C C . THR A 1 151 ? -6.242 6.018 22.928 1.00 91.69 151 THR A C 1
ATOM 1150 O O . THR A 1 151 ? -6.197 7.244 23.004 1.00 91.69 151 THR A O 1
ATOM 1153 N N . GLY A 1 152 ? -6.607 5.249 23.958 1.00 89.62 152 GLY A N 1
ATOM 1154 C CA . GLY A 1 152 ? -7.156 5.775 25.208 1.00 89.62 152 GLY A CA 1
ATOM 1155 C C . GLY A 1 152 ? -8.494 6.506 25.024 1.00 89.62 152 GLY A C 1
ATOM 1156 O O . GLY A 1 152 ? -8.920 7.253 25.905 1.00 89.62 152 GLY A O 1
ATOM 1157 N N . THR A 1 153 ? -9.152 6.349 23.869 1.00 91.12 153 THR A N 1
ATOM 1158 C CA . THR A 1 153 ? -10.427 7.018 23.584 1.00 91.12 153 THR A CA 1
ATOM 1159 C C . THR A 1 153 ? -11.601 6.233 24.155 1.00 91.12 153 THR A C 1
ATOM 1161 O O . THR A 1 153 ? -11.526 5.031 24.402 1.00 91.12 153 THR A O 1
ATOM 1164 N N . THR A 1 154 ? -12.726 6.913 24.381 1.00 91.75 154 THR A N 1
ATOM 1165 C CA . THR A 1 154 ? -13.938 6.240 24.852 1.00 91.75 154 THR A CA 1
ATOM 1166 C C . THR A 1 154 ? -14.682 5.586 23.694 1.00 91.75 154 THR A C 1
ATOM 1168 O O . THR A 1 154 ? -14.695 6.088 22.568 1.00 91.75 154 THR A O 1
ATOM 1171 N N . LYS A 1 155 ? -15.412 4.507 23.996 1.00 92.81 155 LYS A N 1
ATOM 1172 C CA . LYS A 1 155 ? -16.322 3.851 23.045 1.00 92.81 155 LYS A CA 1
ATOM 1173 C C . LYS A 1 155 ? -17.286 4.856 22.396 1.00 92.81 155 LYS A C 1
ATOM 1175 O O . LYS A 1 155 ? -17.488 4.821 21.187 1.00 92.81 155 LYS A O 1
ATOM 1180 N N . GLY A 1 156 ? -17.826 5.792 23.182 1.00 91.38 156 GLY A N 1
ATOM 1181 C CA . GLY A 1 156 ? -18.706 6.854 22.685 1.00 91.38 156 GLY A CA 1
ATOM 1182 C C . GLY A 1 156 ? -18.024 7.800 21.691 1.00 91.38 156 GLY A C 1
ATOM 1183 O O . GLY A 1 156 ? -18.628 8.139 20.679 1.00 91.38 156 GLY A O 1
ATOM 1184 N N . ALA A 1 157 ? -16.763 8.180 21.927 1.00 89.62 157 ALA A N 1
ATOM 1185 C CA . ALA A 1 157 ? -16.005 9.012 20.991 1.00 89.62 157 ALA A CA 1
ATOM 1186 C C . ALA A 1 157 ? -15.736 8.281 19.665 1.00 89.62 157 ALA A C 1
ATOM 1188 O O . ALA A 1 157 ? -15.898 8.870 18.599 1.00 89.62 157 ALA A O 1
ATOM 1189 N N . LEU A 1 158 ? -15.400 6.986 19.718 1.00 93.69 158 LEU A N 1
ATOM 1190 C CA . LEU A 1 158 ? -15.216 6.176 18.513 1.00 93.69 158 LEU A CA 1
ATOM 1191 C C . LEU A 1 158 ? -16.498 6.090 17.687 1.00 93.69 158 LEU A C 1
ATOM 1193 O O . LEU A 1 158 ? -16.466 6.397 16.498 1.00 93.69 158 LEU A O 1
ATOM 1197 N N . TYR A 1 159 ? -17.625 5.731 18.307 1.00 94.00 159 TYR A N 1
ATOM 1198 C CA . TYR A 1 159 ? -18.895 5.602 17.585 1.00 94.00 159 TYR A CA 1
ATOM 1199 C C . TYR A 1 159 ? -19.478 6.940 17.123 1.00 94.00 159 TYR A C 1
ATOM 1201 O O . TYR A 1 159 ? -20.224 6.959 16.148 1.00 94.00 159 TYR A O 1
ATOM 1209 N N . HIS A 1 160 ? -19.112 8.052 17.769 1.00 92.88 160 HIS A N 1
ATOM 1210 C CA . HIS A 1 160 ? -19.442 9.391 17.284 1.00 92.88 160 HIS A CA 1
ATOM 1211 C C . HIS A 1 160 ? -18.782 9.689 15.928 1.00 92.88 160 HIS A C 1
ATOM 1213 O O . HIS A 1 160 ? -19.423 10.262 15.053 1.00 92.88 160 HIS A O 1
ATOM 1219 N N . HIS A 1 161 ? -17.523 9.281 15.735 1.00 92.81 161 HIS A N 1
ATOM 1220 C CA . HIS A 1 161 ? -16.805 9.490 14.474 1.00 92.81 161 HIS A CA 1
ATOM 1221 C C . HIS A 1 161 ? -17.076 8.400 13.431 1.00 92.81 161 HIS A C 1
ATOM 1223 O O . HIS A 1 161 ? -17.159 8.693 12.240 1.00 92.81 161 HIS A O 1
ATOM 1229 N N . PHE A 1 162 ? -17.205 7.149 13.870 1.00 94.88 162 PHE A N 1
ATOM 1230 C CA . PHE A 1 162 ? -17.322 5.984 13.002 1.00 94.88 162 PHE A CA 1
ATOM 1231 C C . PHE A 1 162 ? -18.443 5.070 13.510 1.00 94.88 162 PHE A C 1
ATOM 1233 O O . PHE A 1 162 ? -18.209 4.224 14.380 1.00 94.88 162 PHE A O 1
ATOM 1240 N N . PRO A 1 163 ? -19.676 5.220 12.991 1.00 91.25 163 PRO A N 1
ATOM 1241 C CA . PRO A 1 163 ? -20.820 4.440 13.445 1.00 91.25 163 PRO A CA 1
ATOM 1242 C C . PRO A 1 163 ? -20.720 3.000 12.924 1.00 91.25 163 PRO A C 1
ATOM 1244 O O . PRO A 1 163 ? -21.287 2.637 11.894 1.00 91.25 163 PRO A O 1
ATOM 1247 N N . GLY A 1 164 ? -19.953 2.179 13.640 1.00 87.75 164 GLY A N 1
ATOM 1248 C CA . GLY A 1 164 ? -19.733 0.770 13.334 1.00 87.75 164 GLY A CA 1
ATOM 1249 C C . GLY A 1 164 ? -18.381 0.475 12.685 1.00 87.75 164 GLY A C 1
ATOM 1250 O O . GLY A 1 164 ? -17.729 1.330 12.084 1.00 87.75 164 GLY A O 1
ATOM 1251 N N . LYS A 1 165 ? -17.981 -0.798 12.778 1.00 85.88 165 LYS A N 1
ATOM 1252 C CA . LYS A 1 165 ? -16.715 -1.314 12.236 1.00 85.88 165 LYS A CA 1
ATOM 1253 C C . LYS A 1 165 ? -16.610 -1.147 10.713 1.00 85.88 165 LYS A C 1
ATOM 1255 O O . LYS A 1 165 ? -15.533 -0.835 10.219 1.00 85.88 165 LYS A O 1
ATOM 1260 N N . ALA A 1 166 ? -17.719 -1.289 9.980 1.00 85.88 166 ALA A N 1
ATOM 1261 C CA . ALA A 1 166 ? -17.745 -1.095 8.528 1.00 85.88 166 ALA A CA 1
ATOM 1262 C C . ALA A 1 166 ? -17.418 0.356 8.136 1.00 85.88 166 ALA A C 1
ATOM 1264 O O . ALA A 1 166 ? -16.545 0.585 7.309 1.00 85.88 166 ALA A O 1
ATOM 1265 N N . LYS A 1 167 ? -18.040 1.349 8.789 1.00 90.69 167 LYS A N 1
ATOM 1266 C CA . LYS A 1 167 ? -17.777 2.774 8.518 1.00 90.69 167 LYS A CA 1
ATOM 1267 C C . LYS A 1 167 ? -16.358 3.192 8.893 1.00 90.69 167 LYS A C 1
ATOM 1269 O O . LYS A 1 167 ? -15.765 3.999 8.187 1.00 90.69 167 LYS A O 1
ATOM 1274 N N . LEU A 1 168 ? -15.805 2.610 9.957 1.00 92.06 168 LEU A N 1
ATOM 1275 C CA . LEU A 1 168 ? -14.392 2.777 10.289 1.00 92.06 168 LEU A CA 1
ATOM 1276 C C . LEU A 1 168 ? -13.490 2.212 9.182 1.00 92.06 168 LEU A C 1
ATOM 1278 O O . LEU A 1 168 ? -12.556 2.880 8.755 1.00 92.06 168 LEU A O 1
ATOM 1282 N N . ALA A 1 169 ? -13.793 1.020 8.667 1.00 88.94 169 ALA A N 1
ATOM 1283 C CA . ALA A 1 169 ? -13.025 0.430 7.575 1.00 88.94 169 ALA A CA 1
ATOM 1284 C C . ALA A 1 169 ? -13.151 1.202 6.256 1.00 88.94 169 ALA A C 1
ATOM 1286 O O . ALA A 1 169 ? -12.165 1.297 5.536 1.00 88.94 169 ALA A O 1
ATOM 1287 N N . TYR A 1 170 ? -14.312 1.796 5.959 1.00 91.06 170 TYR A N 1
ATOM 1288 C CA . TYR A 1 170 ? -14.483 2.670 4.791 1.00 91.06 170 TYR A CA 1
ATOM 1289 C C . TYR A 1 170 ? -13.487 3.827 4.849 1.00 91.06 170 TYR A C 1
ATOM 1291 O O . TYR A 1 170 ? -12.696 4.003 3.930 1.00 91.06 170 TYR A O 1
ATOM 1299 N N . ALA A 1 171 ? -13.444 4.528 5.986 1.00 93.12 171 ALA A N 1
ATOM 1300 C CA . ALA A 1 171 ? -12.500 5.616 6.201 1.00 93.12 171 ALA A CA 1
ATOM 1301 C C . ALA A 1 171 ? -11.040 5.146 6.099 1.00 93.12 171 ALA A C 1
ATOM 1303 O O . ALA A 1 171 ? -10.223 5.818 5.483 1.00 93.12 171 ALA A O 1
ATOM 1304 N N . VAL A 1 172 ? -10.703 3.967 6.632 1.00 92.06 172 VAL A N 1
ATOM 1305 C CA . VAL A 1 172 ? -9.345 3.410 6.492 1.00 92.06 172 VAL A CA 1
ATOM 1306 C C . VAL A 1 172 ? -8.994 3.157 5.020 1.00 92.06 172 VAL A C 1
ATOM 1308 O O . VAL A 1 172 ? -7.891 3.490 4.587 1.00 92.06 172 VAL A O 1
ATOM 1311 N N . ILE A 1 173 ? -9.917 2.588 4.241 1.00 89.94 173 ILE A N 1
ATOM 1312 C CA . ILE A 1 173 ? -9.705 2.308 2.815 1.00 89.94 173 ILE A CA 1
ATOM 1313 C C . ILE A 1 173 ? -9.603 3.603 2.008 1.00 89.94 173 ILE A C 1
ATOM 1315 O O . ILE A 1 173 ? -8.805 3.673 1.086 1.00 89.94 173 ILE A O 1
ATOM 1319 N N . GLU A 1 174 ? -10.391 4.620 2.337 1.00 90.25 174 GLU A N 1
ATOM 1320 C CA . GLU A 1 174 ? -10.461 5.863 1.561 1.00 90.25 174 GLU A CA 1
ATOM 1321 C C . GLU A 1 174 ? -9.364 6.866 1.921 1.00 90.25 174 GLU A C 1
ATOM 1323 O O . GLU A 1 174 ? -8.956 7.641 1.063 1.00 90.25 174 GLU A O 1
ATOM 1328 N N . GLU A 1 175 ? -8.880 6.862 3.163 1.00 92.62 175 GLU A N 1
ATOM 1329 C CA . GLU A 1 175 ? -7.966 7.897 3.659 1.00 92.62 175 GLU A CA 1
ATOM 1330 C C . GLU A 1 175 ? -6.568 7.354 3.963 1.00 92.62 175 GLU A C 1
ATOM 1332 O O . GLU A 1 175 ? -5.578 8.026 3.690 1.00 92.62 175 GLU A O 1
ATOM 1337 N N . CYS A 1 176 ? -6.454 6.141 4.514 1.00 91.00 176 CYS A N 1
ATOM 1338 C CA . CYS A 1 176 ? -5.154 5.600 4.923 1.00 91.00 176 CYS A CA 1
ATOM 1339 C C . CYS A 1 176 ? -4.480 4.785 3.822 1.00 91.00 176 CYS A C 1
ATOM 1341 O O . CYS A 1 176 ? -3.268 4.890 3.649 1.00 91.00 176 CYS A O 1
ATOM 1343 N N . LEU A 1 177 ? -5.231 3.956 3.088 1.00 88.88 177 LEU A N 1
ATOM 1344 C CA . LEU A 1 177 ? -4.629 3.112 2.053 1.00 88.88 177 LEU A CA 1
ATOM 1345 C C . LEU A 1 177 ? -4.027 3.900 0.882 1.00 88.88 177 LEU A C 1
ATOM 1347 O O . LEU A 1 177 ? -2.917 3.540 0.497 1.00 88.88 177 LEU A O 1
ATOM 1351 N N . PRO A 1 178 ? -4.672 4.945 0.324 1.00 91.06 178 PRO A N 1
ATOM 1352 C CA . PRO A 1 178 ? -4.072 5.729 -0.751 1.00 91.06 178 PRO A CA 1
ATOM 1353 C C . PRO A 1 178 ? -2.791 6.412 -0.285 1.00 91.06 178 PRO A C 1
ATOM 1355 O O . PRO A 1 178 ? -1.776 6.303 -0.954 1.00 91.06 178 PRO A O 1
ATOM 1358 N N . GLN A 1 179 ? -2.797 6.989 0.922 1.00 90.31 179 GLN A N 1
ATOM 1359 C CA . GLN A 1 179 ? -1.605 7.591 1.518 1.00 90.31 179 GLN A CA 1
ATOM 1360 C C . GLN A 1 179 ? -0.470 6.571 1.684 1.00 90.31 179 GLN A C 1
ATOM 1362 O O . GLN A 1 179 ? 0.675 6.858 1.356 1.00 90.31 179 GLN A O 1
ATOM 1367 N N . TYR A 1 180 ? -0.784 5.364 2.161 1.00 87.94 180 TYR A N 1
ATOM 1368 C CA . TYR A 1 180 ? 0.189 4.278 2.252 1.00 87.94 180 TYR A CA 1
ATOM 1369 C C . TYR A 1 180 ? 0.734 3.880 0.872 1.00 87.94 180 TYR A C 1
ATOM 1371 O O . TYR A 1 180 ? 1.934 3.656 0.735 1.00 87.94 180 TYR A O 1
ATOM 1379 N N . ILE A 1 181 ? -0.133 3.790 -0.142 1.00 91.19 181 ILE A N 1
ATOM 1380 C CA . ILE A 1 181 ? 0.274 3.467 -1.512 1.00 91.19 181 ILE A CA 1
ATOM 1381 C C . ILE A 1 181 ? 1.203 4.543 -2.064 1.00 91.19 181 ILE A C 1
ATOM 1383 O O . ILE A 1 181 ? 2.246 4.218 -2.626 1.00 91.19 181 ILE A O 1
ATOM 1387 N N . ASP A 1 182 ? 0.854 5.804 -1.854 1.00 91.62 182 ASP A N 1
ATOM 1388 C CA . ASP A 1 182 ? 1.645 6.934 -2.307 1.00 91.62 182 ASP A CA 1
ATOM 1389 C C . ASP A 1 182 ? 3.015 6.946 -1.643 1.00 91.62 182 ASP A C 1
ATOM 1391 O O . ASP A 1 182 ? 4.028 6.943 -2.332 1.00 91.62 182 ASP A O 1
ATOM 1395 N N . ASP A 1 183 ? 3.056 6.912 -0.313 1.00 88.81 183 ASP A N 1
ATOM 1396 C CA . ASP A 1 183 ? 4.299 7.067 0.440 1.00 88.81 183 ASP A CA 1
ATOM 1397 C C . ASP A 1 183 ? 5.267 5.899 0.228 1.00 88.81 183 ASP A C 1
ATOM 1399 O O . ASP A 1 183 ? 6.480 6.101 0.231 1.00 88.81 183 ASP A O 1
ATOM 1403 N N . VAL A 1 184 ? 4.748 4.679 0.058 1.00 86.94 184 VAL A N 1
ATOM 1404 C CA . VAL A 1 184 ? 5.588 3.480 -0.060 1.00 86.94 184 VAL A CA 1
ATOM 1405 C C . VAL A 1 184 ? 5.907 3.146 -1.512 1.00 86.94 184 VAL A C 1
ATOM 1407 O O . VAL A 1 184 ? 7.040 2.760 -1.794 1.00 86.94 184 VAL A O 1
ATOM 1410 N N . TRP A 1 185 ? 4.938 3.268 -2.424 1.00 91.69 185 TRP A N 1
ATOM 1411 C CA . TRP A 1 185 ? 5.037 2.671 -3.758 1.00 91.69 185 TRP A CA 1
ATOM 1412 C C . TRP A 1 185 ? 5.104 3.677 -4.904 1.00 91.69 185 TRP A C 1
ATOM 1414 O O . TRP A 1 185 ? 5.828 3.395 -5.852 1.00 91.69 185 TRP A O 1
ATOM 1424 N N . LEU A 1 186 ? 4.378 4.801 -4.851 1.00 94.62 186 LEU A N 1
ATOM 1425 C CA . LEU A 1 186 ? 4.275 5.724 -5.995 1.00 94.62 186 LEU A CA 1
ATOM 1426 C C . LEU A 1 186 ? 5.194 6.945 -5.887 1.00 94.62 186 LEU A C 1
ATOM 1428 O O . LEU A 1 186 ? 5.997 7.159 -6.785 1.00 94.62 186 LEU A O 1
ATOM 1432 N N . LYS A 1 187 ? 5.157 7.698 -4.781 1.00 94.88 187 LYS A N 1
ATOM 1433 C CA . LYS A 1 187 ? 5.985 8.905 -4.595 1.00 94.88 187 LYS A CA 1
ATOM 1434 C C . LYS A 1 187 ? 7.486 8.671 -4.762 1.00 94.88 187 LYS A C 1
ATOM 1436 O O . LYS A 1 187 ? 8.141 9.550 -5.309 1.00 94.88 187 LYS A O 1
ATOM 1441 N N . PRO A 1 188 ? 8.066 7.529 -4.339 1.00 94.69 188 PRO A N 1
ATOM 1442 C CA . PRO A 1 188 ? 9.479 7.267 -4.607 1.00 94.69 188 PRO A CA 1
ATOM 1443 C C . PRO A 1 188 ? 9.830 7.213 -6.101 1.00 94.69 188 PRO A C 1
ATOM 1445 O O . PRO A 1 188 ? 10.997 7.332 -6.439 1.00 94.69 188 PRO A O 1
ATOM 1448 N N . LEU A 1 189 ? 8.846 7.009 -6.982 1.00 96.81 189 LEU A N 1
ATOM 1449 C CA . LEU A 1 189 ? 9.023 6.943 -8.435 1.00 96.81 189 LEU A CA 1
ATOM 1450 C C . LEU A 1 189 ? 8.806 8.307 -9.115 1.00 96.81 189 LEU A C 1
ATOM 1452 O O . LEU A 1 189 ? 8.994 8.426 -10.328 1.00 96.81 189 LEU A O 1
ATOM 1456 N N . ASP A 1 190 ? 8.348 9.321 -8.376 1.00 93.25 190 ASP A N 1
ATOM 1457 C CA . ASP A 1 190 ? 8.058 10.643 -8.925 1.00 93.25 190 ASP A CA 1
ATOM 1458 C C . ASP A 1 190 ? 9.351 11.351 -9.341 1.00 93.25 190 ASP A C 1
ATOM 1460 O O . ASP A 1 190 ? 10.264 11.542 -8.544 1.00 93.25 190 ASP A O 1
ATOM 1464 N N . GLY A 1 191 ? 9.407 11.794 -10.599 1.00 91.00 191 GLY A N 1
ATOM 1465 C CA . GLY A 1 191 ? 10.556 12.524 -11.146 1.00 91.00 191 GLY A CA 1
ATOM 1466 C C . GLY A 1 191 ? 11.758 11.654 -11.527 1.00 91.00 191 GLY A C 1
ATOM 1467 O O . GLY A 1 191 ? 12.725 12.185 -12.067 1.00 91.00 191 GLY A O 1
ATOM 1468 N N . GLU A 1 192 ? 11.687 10.342 -11.308 1.00 94.69 192 GLU A N 1
ATOM 1469 C CA . GLU A 1 192 ? 12.757 9.403 -11.642 1.00 94.69 192 GLU A CA 1
ATOM 1470 C C . GLU A 1 192 ? 12.764 9.063 -13.141 1.00 94.69 192 GLU A C 1
ATOM 1472 O O . GLU A 1 192 ? 11.736 8.714 -13.728 1.00 94.69 192 GLU A O 1
ATOM 1477 N N . GLU A 1 193 ? 13.937 9.148 -13.774 1.00 91.75 193 GLU A N 1
ATOM 1478 C CA . GLU A 1 193 ? 14.107 8.818 -15.197 1.00 91.75 193 GLU A CA 1
ATOM 1479 C C . GLU A 1 193 ? 14.091 7.296 -15.435 1.00 91.75 193 GLU A C 1
ATOM 1481 O O . GLU A 1 193 ? 13.432 6.807 -16.361 1.00 91.75 193 GLU A O 1
ATOM 1486 N N . ASP A 1 194 ? 14.779 6.548 -14.564 1.00 95.94 194 ASP A N 1
ATOM 1487 C CA . ASP A 1 194 ? 14.770 5.085 -14.492 1.00 95.94 194 ASP A CA 1
ATOM 1488 C C . ASP A 1 194 ? 14.185 4.641 -13.146 1.00 95.94 194 ASP A C 1
ATOM 1490 O O . ASP A 1 194 ? 14.841 4.696 -12.107 1.00 95.94 194 ASP A O 1
ATOM 1494 N N . ILE A 1 195 ? 12.939 4.168 -13.171 1.00 97.81 195 ILE A N 1
ATOM 1495 C CA . ILE A 1 195 ? 12.223 3.723 -11.969 1.00 97.81 195 ILE A CA 1
ATOM 1496 C C . ILE A 1 195 ? 12.655 2.329 -11.490 1.00 97.81 195 ILE A C 1
ATOM 1498 O O . ILE A 1 195 ? 12.357 1.948 -10.357 1.00 97.81 195 ILE A O 1
ATOM 1502 N N . LEU A 1 196 ? 13.330 1.531 -12.331 1.00 98.00 196 LEU A N 1
ATOM 1503 C CA . LEU A 1 196 ? 13.606 0.122 -12.031 1.00 98.00 196 LEU A CA 1
ATOM 1504 C C . LEU A 1 196 ? 14.527 -0.052 -10.807 1.00 98.00 196 LEU A C 1
ATOM 1506 O O . LEU A 1 196 ? 14.192 -0.878 -9.953 1.00 98.00 196 LEU A O 1
ATOM 1510 N N . PRO A 1 197 ? 15.631 0.712 -10.644 1.00 97.38 197 PRO A N 1
ATOM 1511 C CA . PRO A 1 197 ? 16.458 0.651 -9.439 1.00 97.38 197 PRO A CA 1
ATOM 1512 C C . PRO A 1 197 ? 15.691 1.033 -8.171 1.00 97.38 197 PRO A C 1
ATOM 1514 O O . PRO A 1 197 ? 15.878 0.400 -7.133 1.00 97.38 197 PRO A O 1
ATOM 1517 N N . VAL A 1 198 ? 14.791 2.019 -8.252 1.00 96.50 198 VAL A N 1
ATOM 1518 C CA . VAL A 1 198 ? 13.962 2.426 -7.109 1.00 96.50 198 VAL A CA 1
ATOM 1519 C C . VAL A 1 198 ? 13.028 1.294 -6.695 1.00 96.50 198 VAL A C 1
ATOM 1521 O O . VAL A 1 198 ? 12.945 0.959 -5.514 1.00 96.50 198 VAL A O 1
ATOM 1524 N N . MET A 1 199 ? 12.385 0.637 -7.662 1.00 96.19 199 MET A N 1
ATOM 1525 C CA . MET A 1 199 ? 11.509 -0.505 -7.398 1.00 96.19 199 MET A CA 1
ATOM 1526 C C . MET A 1 199 ? 12.258 -1.703 -6.800 1.00 96.19 199 MET A C 1
ATOM 1528 O O . MET A 1 199 ? 11.725 -2.382 -5.922 1.00 96.19 199 MET A O 1
ATOM 1532 N N . MET A 1 200 ? 13.494 -1.963 -7.239 1.00 95.19 200 MET A N 1
ATOM 1533 C CA . MET A 1 200 ? 14.358 -2.976 -6.619 1.00 95.19 200 MET A CA 1
ATOM 1534 C C . MET A 1 200 ? 14.686 -2.594 -5.168 1.00 95.19 200 MET A C 1
ATOM 1536 O O . MET A 1 200 ? 14.459 -3.391 -4.258 1.00 95.19 200 MET A O 1
ATOM 1540 N N . GLY A 1 201 ? 15.096 -1.343 -4.935 1.00 92.25 201 GLY A N 1
ATOM 1541 C CA . GLY A 1 201 ? 15.418 -0.827 -3.603 1.00 92.25 201 GLY A CA 1
ATOM 1542 C C . GLY A 1 201 ? 14.234 -0.841 -2.630 1.00 92.25 201 GLY A C 1
ATOM 1543 O O . GLY A 1 201 ? 14.412 -1.118 -1.443 1.00 92.25 201 GLY A O 1
ATOM 1544 N N . GLN A 1 202 ? 13.007 -0.623 -3.119 1.00 90.19 202 GLN A N 1
ATOM 1545 C CA . GLN A 1 202 ? 11.788 -0.779 -2.321 1.00 90.19 202 GLN A CA 1
ATOM 1546 C C . GLN A 1 202 ? 11.674 -2.203 -1.762 1.00 90.19 202 GLN A C 1
ATOM 1548 O O . GLN A 1 202 ? 11.382 -2.362 -0.577 1.00 90.19 202 GLN A O 1
ATOM 1553 N N . VAL A 1 203 ? 11.952 -3.233 -2.568 1.00 89.38 203 VAL A N 1
ATOM 1554 C CA . VAL A 1 203 ? 11.929 -4.633 -2.116 1.00 89.38 203 VAL A CA 1
ATOM 1555 C C . VAL A 1 203 ? 13.097 -4.941 -1.187 1.00 89.38 203 VAL A C 1
ATOM 1557 O O . VAL A 1 203 ? 12.878 -5.561 -0.144 1.00 89.38 203 VAL A O 1
ATOM 1560 N N . ASP A 1 204 ? 14.302 -4.471 -1.498 1.00 87.75 204 ASP A N 1
ATOM 1561 C CA . ASP A 1 204 ? 15.479 -4.677 -0.646 1.00 87.75 204 ASP A CA 1
ATOM 1562 C C . ASP A 1 204 ? 15.266 -4.087 0.754 1.00 87.75 204 ASP A C 1
ATOM 1564 O O . ASP A 1 204 ? 15.538 -4.744 1.763 1.00 87.75 204 ASP A O 1
ATOM 1568 N N . SER A 1 205 ? 14.662 -2.895 0.836 1.00 82.88 205 SER A N 1
ATOM 1569 C CA . SER A 1 205 ? 14.374 -2.228 2.111 1.00 82.88 205 SER A CA 1
ATOM 1570 C C . SER A 1 205 ? 13.476 -3.057 3.040 1.00 82.88 205 SER A C 1
ATOM 1572 O O . SER A 1 205 ? 13.625 -2.974 4.261 1.00 82.88 205 SER A O 1
ATOM 1574 N N . LEU A 1 206 ? 12.610 -3.924 2.493 1.00 78.69 206 LEU A N 1
ATOM 1575 C CA . LEU A 1 206 ? 11.719 -4.802 3.266 1.00 78.69 206 LEU A CA 1
ATOM 1576 C C . LEU A 1 206 ? 12.459 -5.862 4.087 1.00 78.69 206 LEU A C 1
ATOM 1578 O O . LEU A 1 206 ? 11.886 -6.386 5.042 1.00 78.69 206 LEU A O 1
ATOM 1582 N N . GLY A 1 207 ? 13.683 -6.219 3.695 1.00 71.12 207 GLY A N 1
ATOM 1583 C CA . GLY A 1 207 ? 14.496 -7.237 4.366 1.00 71.12 207 GLY A CA 1
ATOM 1584 C C . GLY A 1 207 ? 15.360 -6.670 5.488 1.00 71.12 207 GLY A C 1
ATOM 1585 O O . GLY A 1 207 ? 15.957 -7.423 6.257 1.00 71.12 207 GLY A O 1
ATOM 1586 N N . THR A 1 208 ? 15.436 -5.343 5.597 1.00 69.75 208 THR A N 1
ATOM 1587 C CA . THR A 1 208 ? 16.283 -4.672 6.584 1.00 69.75 208 THR A CA 1
ATOM 1588 C C . THR A 1 208 ? 15.602 -4.610 7.954 1.00 69.75 208 THR A C 1
ATOM 1590 O O . THR A 1 208 ? 14.379 -4.669 8.070 1.00 69.75 208 THR A O 1
ATOM 1593 N N . LYS A 1 209 ? 16.386 -4.450 9.031 1.00 61.78 209 LYS A N 1
ATOM 1594 C CA . LYS A 1 209 ? 15.832 -4.165 10.374 1.00 61.78 209 LYS A CA 1
ATOM 1595 C C . LYS A 1 209 ? 15.055 -2.844 10.412 1.00 61.78 209 LYS A C 1
ATOM 1597 O O . LYS A 1 209 ? 14.192 -2.672 11.268 1.00 61.78 209 LYS A O 1
ATOM 1602 N N . ASP A 1 210 ? 15.352 -1.965 9.461 1.00 56.09 210 ASP A N 1
ATOM 1603 C CA . ASP A 1 210 ? 14.704 -0.679 9.240 1.00 56.09 210 ASP A CA 1
ATOM 1604 C C . ASP A 1 210 ? 13.552 -0.771 8.229 1.00 56.09 210 ASP A C 1
ATOM 1606 O O . ASP A 1 210 ? 13.083 0.267 7.756 1.00 56.09 210 ASP A O 1
ATOM 1610 N N . ALA A 1 211 ? 13.083 -1.990 7.901 1.00 63.12 211 ALA A N 1
ATOM 1611 C CA . ALA A 1 211 ? 11.936 -2.198 7.027 1.00 63.12 211 ALA A CA 1
ATOM 1612 C C . ALA A 1 211 ? 10.831 -1.220 7.430 1.00 63.12 211 ALA A C 1
ATOM 1614 O O . ALA A 1 211 ? 10.499 -1.154 8.624 1.00 63.12 211 ALA A O 1
ATOM 1615 N N . PRO A 1 212 ? 10.289 -0.431 6.481 1.00 58.59 212 PRO A N 1
ATOM 1616 C CA . PRO A 1 212 ? 9.412 0.674 6.816 1.00 58.59 212 PRO A CA 1
ATOM 1617 C C . PRO A 1 212 ? 8.367 0.213 7.820 1.00 58.59 212 PRO A C 1
ATOM 1619 O O . PRO A 1 212 ? 7.673 -0.775 7.576 1.00 58.59 212 PRO A O 1
ATOM 1622 N N . LYS A 1 213 ? 8.232 0.917 8.953 1.00 62.03 213 LYS A N 1
ATOM 1623 C CA . LYS A 1 213 ? 7.243 0.557 9.985 1.00 62.03 213 LYS A CA 1
ATOM 1624 C C . LYS A 1 213 ? 5.852 0.382 9.401 1.00 62.03 213 LYS A C 1
ATOM 1626 O O . LYS A 1 213 ? 5.073 -0.333 10.007 1.00 62.03 213 LYS A O 1
ATOM 1631 N N . LEU A 1 214 ? 5.562 0.999 8.247 1.00 56.34 214 LEU A N 1
ATOM 1632 C CA . LEU A 1 214 ? 4.351 0.890 7.425 1.00 56.34 214 LEU A CA 1
ATOM 1633 C C . LEU A 1 214 ? 4.125 -0.495 6.779 1.00 56.34 214 LEU A C 1
ATOM 1635 O O . LEU A 1 214 ? 2.983 -0.836 6.476 1.00 56.34 214 LEU A O 1
ATOM 1639 N N . LEU A 1 215 ? 5.155 -1.331 6.664 1.00 59.94 215 LEU A N 1
ATOM 1640 C CA . LEU A 1 215 ? 5.129 -2.678 6.075 1.00 59.94 215 LEU A CA 1
ATOM 1641 C C . LEU A 1 215 ? 5.133 -3.802 7.128 1.00 59.94 215 LEU A C 1
ATOM 1643 O O . LEU A 1 215 ? 4.872 -4.965 6.808 1.00 59.94 215 LEU A O 1
ATOM 1647 N N . GLU A 1 216 ? 5.346 -3.458 8.401 1.00 67.31 216 GLU A N 1
ATOM 1648 C CA . GLU A 1 216 ? 5.156 -4.364 9.536 1.00 67.31 216 GLU A CA 1
ATOM 1649 C C . GLU A 1 216 ? 3.725 -4.945 9.526 1.00 67.31 216 GLU A C 1
ATOM 1651 O O . GLU A 1 216 ? 2.738 -4.217 9.498 1.00 67.31 216 GLU A O 1
ATOM 1656 N N . GLY A 1 217 ? 3.584 -6.271 9.500 1.00 70.12 217 GLY A N 1
ATOM 1657 C CA . GLY A 1 217 ? 2.274 -6.930 9.372 1.00 70.12 217 GLY A CA 1
ATOM 1658 C C . GLY A 1 217 ? 1.860 -7.296 7.940 1.00 70.12 217 GLY A C 1
ATOM 1659 O O . GLY A 1 217 ? 0.900 -8.048 7.781 1.00 70.12 217 GLY A O 1
ATOM 1660 N N . GLY A 1 218 ? 2.641 -6.923 6.922 1.00 78.62 218 GLY A N 1
ATOM 1661 C CA . GLY A 1 218 ? 2.389 -7.253 5.513 1.00 78.62 218 GLY A CA 1
ATOM 1662 C C . GLY A 1 218 ? 1.544 -6.203 4.789 1.00 78.62 218 GLY A C 1
ATOM 1663 O O . GLY A 1 218 ? 1.328 -5.105 5.297 1.00 78.62 218 GLY A O 1
ATOM 1664 N N . CYS A 1 219 ? 1.057 -6.532 3.589 1.00 83.81 219 CYS A N 1
ATOM 1665 C CA . CYS A 1 219 ? 0.294 -5.584 2.775 1.00 83.81 219 CYS A CA 1
ATOM 1666 C C . CYS A 1 219 ? -1.087 -5.283 3.400 1.00 83.81 219 CYS A C 1
ATOM 1668 O O . CYS A 1 219 ? -1.920 -6.193 3.491 1.00 83.81 219 CYS A O 1
ATOM 1670 N N . PRO A 1 220 ? -1.388 -4.027 3.783 1.00 82.31 220 PRO A N 1
ATOM 1671 C CA . PRO A 1 220 ? -2.665 -3.684 4.403 1.00 82.31 220 PRO A CA 1
ATOM 1672 C C . PRO A 1 220 ? -3.846 -3.851 3.437 1.00 82.31 220 PRO A C 1
ATOM 1674 O O . PRO A 1 220 ? -4.915 -4.281 3.865 1.00 82.31 220 PRO A O 1
ATOM 1677 N N . LEU A 1 221 ? -3.651 -3.591 2.138 1.00 84.44 221 LEU A N 1
ATOM 1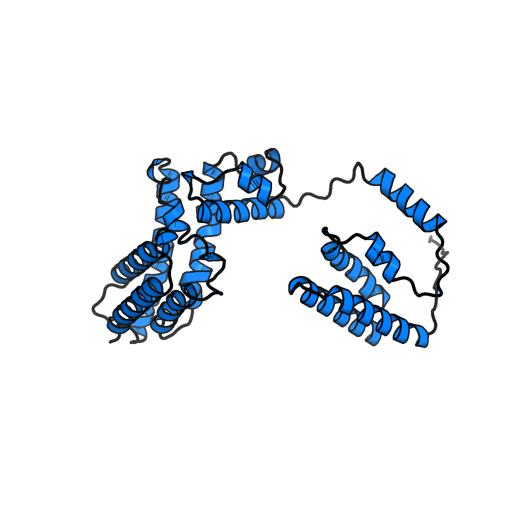678 C CA . LEU A 1 221 ? -4.683 -3.780 1.115 1.00 84.44 221 LEU A CA 1
ATOM 1679 C C . LEU A 1 221 ? -5.092 -5.252 1.003 1.00 84.44 221 LEU A C 1
ATOM 1681 O O . LEU A 1 221 ? -6.279 -5.567 1.050 1.00 84.44 221 LEU A O 1
ATOM 1685 N N . ALA A 1 222 ? -4.123 -6.165 0.941 1.00 82.25 222 ALA A N 1
ATOM 1686 C CA . ALA A 1 222 ? -4.405 -7.593 0.864 1.00 82.25 222 ALA A CA 1
ATOM 1687 C C . ALA A 1 222 ? -5.040 -8.142 2.155 1.00 82.25 222 ALA A C 1
ATOM 1689 O O . ALA A 1 222 ? -5.945 -8.973 2.102 1.00 82.25 222 ALA A O 1
ATOM 1690 N N . ARG A 1 223 ? -4.629 -7.642 3.329 1.00 82.88 223 ARG A N 1
ATOM 1691 C CA . ARG A 1 223 ? -5.228 -8.041 4.618 1.00 82.88 223 ARG A CA 1
ATOM 1692 C C . ARG A 1 223 ? -6.623 -7.465 4.855 1.00 82.88 223 ARG A C 1
ATOM 1694 O O . ARG A 1 223 ? -7.389 -8.041 5.627 1.00 82.88 223 ARG A O 1
ATOM 1701 N N . LEU A 1 224 ? -6.955 -6.359 4.195 1.00 80.69 224 LEU A N 1
ATOM 1702 C CA . LEU A 1 224 ? -8.321 -5.855 4.090 1.00 80.69 224 LEU A CA 1
ATOM 1703 C C . LEU A 1 224 ? -9.145 -6.695 3.118 1.00 80.69 224 LEU A C 1
ATOM 1705 O O . LEU A 1 224 ? -10.233 -7.126 3.479 1.00 80.69 224 LEU A O 1
ATOM 1709 N N . ALA A 1 225 ? -8.622 -6.963 1.920 1.00 77.00 225 ALA A N 1
ATOM 1710 C CA . ALA A 1 225 ? -9.301 -7.762 0.901 1.00 77.00 225 ALA A CA 1
ATOM 1711 C C . ALA A 1 225 ? -9.660 -9.166 1.407 1.00 77.00 225 ALA A C 1
ATOM 1713 O O . ALA A 1 225 ? -10.769 -9.642 1.160 1.00 77.00 225 ALA A O 1
ATOM 1714 N N . SER A 1 226 ? -8.763 -9.783 2.183 1.00 72.19 226 SER A N 1
ATOM 1715 C CA . SER A 1 226 ? -8.990 -11.066 2.844 1.00 72.19 226 SER A CA 1
ATOM 1716 C C . SER A 1 226 ? -10.095 -10.953 3.904 1.00 72.19 226 SER A C 1
ATOM 1718 O O . SER A 1 226 ? -9.866 -10.515 5.033 1.00 72.19 226 SER A O 1
ATOM 1720 N N . GLY A 1 227 ? -11.308 -11.366 3.538 1.00 65.56 227 GLY A N 1
ATOM 1721 C CA . GLY A 1 227 ? -12.480 -11.435 4.411 1.00 65.56 227 GLY A CA 1
ATOM 1722 C C . GLY A 1 227 ? -13.408 -10.217 4.368 1.00 65.56 227 GLY A C 1
ATOM 1723 O O . GLY A 1 227 ? -14.562 -10.360 4.739 1.00 65.56 227 GLY A O 1
ATOM 1724 N N . ALA A 1 228 ? -12.990 -9.033 3.898 1.00 64.50 228 ALA A N 1
ATOM 1725 C CA . ALA A 1 228 ? -13.919 -7.895 3.766 1.00 64.50 228 ALA A CA 1
ATOM 1726 C C . ALA A 1 228 ? -14.827 -8.004 2.532 1.00 64.50 228 ALA A C 1
ATOM 1728 O O . ALA A 1 228 ? -16.002 -7.648 2.600 1.00 64.50 228 ALA A O 1
ATOM 1729 N N . ALA A 1 229 ? -14.290 -8.501 1.413 1.00 59.62 229 ALA A N 1
ATOM 1730 C CA . ALA A 1 229 ? -15.025 -8.620 0.153 1.00 59.62 229 ALA A CA 1
ATOM 1731 C C . ALA A 1 229 ? -16.183 -9.631 0.225 1.00 59.62 229 ALA A C 1
ATOM 1733 O O . ALA A 1 229 ? -17.169 -9.482 -0.488 1.00 59.62 229 ALA A O 1
ATOM 1734 N N . GLU A 1 230 ? -16.075 -10.625 1.108 1.00 63.69 230 GLU A N 1
ATOM 1735 C CA . GLU A 1 230 ? -17.111 -11.637 1.346 1.00 63.69 230 GLU A CA 1
ATOM 1736 C C . GLU A 1 230 ? -18.241 -11.125 2.254 1.00 63.69 230 GLU A C 1
ATOM 1738 O O . GLU A 1 230 ? -19.306 -11.733 2.316 1.00 63.69 230 GLU A O 1
ATOM 1743 N N . LEU A 1 231 ? -18.022 -10.007 2.958 1.00 65.12 231 LEU A N 1
ATOM 1744 C CA . LEU A 1 231 ? -18.925 -9.504 3.996 1.00 65.12 231 LEU A CA 1
ATOM 1745 C C . LEU A 1 231 ? -19.718 -8.258 3.577 1.00 65.12 231 LEU A C 1
ATOM 1747 O O . LEU A 1 231 ? -20.775 -8.002 4.151 1.00 65.12 231 LEU A O 1
ATOM 1751 N N . ASP A 1 232 ? -19.221 -7.461 2.624 1.00 79.31 232 ASP A N 1
ATOM 1752 C CA . ASP A 1 232 ? -19.859 -6.200 2.217 1.00 79.31 232 ASP A CA 1
ATOM 1753 C C . ASP A 1 232 ? -19.453 -5.772 0.793 1.00 79.31 232 ASP A C 1
ATOM 1755 O O . ASP A 1 232 ? -18.292 -5.458 0.512 1.00 79.31 232 ASP A O 1
ATOM 1759 N N . GLU A 1 233 ? -20.437 -5.672 -0.103 1.00 84.62 233 GLU A N 1
ATOM 1760 C CA . GLU A 1 233 ? -20.249 -5.219 -1.488 1.00 84.62 233 GLU A CA 1
ATOM 1761 C C . GLU A 1 233 ? -19.690 -3.786 -1.577 1.00 84.62 233 GLU A C 1
ATOM 1763 O O . GLU A 1 233 ? -18.928 -3.462 -2.493 1.00 84.62 233 GLU A O 1
ATOM 1768 N N . ASN A 1 234 ? -20.005 -2.916 -0.613 1.00 86.50 234 ASN A N 1
ATOM 1769 C CA . ASN A 1 234 ? -19.429 -1.573 -0.568 1.00 86.50 234 ASN A CA 1
ATOM 1770 C C . ASN A 1 234 ? -17.948 -1.606 -0.173 1.00 86.50 234 ASN A C 1
ATOM 1772 O O . ASN A 1 234 ? -17.168 -0.838 -0.736 1.00 86.50 234 ASN A O 1
ATOM 1776 N N . LEU A 1 235 ? -17.532 -2.502 0.736 1.00 83.44 235 LEU A N 1
ATOM 1777 C CA . LEU A 1 235 ? -16.104 -2.712 1.018 1.00 83.44 235 LEU A CA 1
ATOM 1778 C C . LEU A 1 235 ? -15.387 -3.205 -0.232 1.00 83.44 235 LEU A C 1
ATOM 1780 O O . LEU A 1 235 ? -14.352 -2.647 -0.594 1.00 83.44 235 LEU A O 1
ATOM 1784 N N . ARG A 1 236 ? -15.964 -4.194 -0.924 1.00 85.50 236 ARG A N 1
ATOM 1785 C CA . ARG A 1 236 ? -15.391 -4.754 -2.152 1.00 85.50 236 ARG A CA 1
ATOM 1786 C C . ARG A 1 236 ? -15.135 -3.673 -3.204 1.00 85.50 236 ARG A C 1
ATOM 1788 O O . ARG A 1 236 ? -14.026 -3.588 -3.727 1.00 85.50 236 ARG A O 1
ATOM 1795 N N . LYS A 1 237 ? -16.122 -2.809 -3.477 1.00 88.88 237 LYS A N 1
ATOM 1796 C CA . LYS A 1 237 ? -15.987 -1.699 -4.442 1.00 88.88 237 LYS A CA 1
ATOM 1797 C C . LYS A 1 237 ? -14.902 -0.695 -4.051 1.00 88.88 237 LYS A C 1
ATOM 1799 O O . LYS A 1 237 ? -14.184 -0.205 -4.917 1.00 88.88 237 LYS A O 1
ATOM 1804 N N . ARG A 1 238 ? -14.769 -0.381 -2.761 1.00 90.00 238 ARG A N 1
ATOM 1805 C CA . ARG A 1 238 ? -13.750 0.565 -2.276 1.00 90.00 238 ARG A CA 1
ATOM 1806 C C . ARG A 1 238 ? -12.343 -0.008 -2.387 1.00 90.00 238 ARG A C 1
ATOM 1808 O O . ARG A 1 238 ? -11.437 0.691 -2.828 1.00 90.00 238 ARG A O 1
ATOM 1815 N N . ILE A 1 239 ? -12.183 -1.285 -2.052 1.00 87.81 239 ILE A N 1
ATOM 1816 C CA . ILE A 1 239 ? -10.921 -2.013 -2.215 1.00 87.81 239 ILE A CA 1
ATOM 1817 C C . ILE A 1 239 ? -10.527 -2.070 -3.697 1.00 87.81 239 ILE A C 1
ATOM 1819 O O . ILE A 1 239 ? -9.386 -1.752 -4.023 1.00 87.81 239 ILE A O 1
ATOM 1823 N N . ASP A 1 240 ? -11.467 -2.390 -4.596 1.00 88.69 240 ASP A N 1
ATOM 1824 C CA . ASP A 1 240 ? -11.243 -2.352 -6.051 1.00 88.69 240 ASP A CA 1
ATOM 1825 C C . ASP A 1 240 ? -10.816 -0.953 -6.525 1.00 88.69 240 ASP A C 1
ATOM 1827 O O . ASP A 1 240 ? -9.858 -0.822 -7.282 1.00 88.69 240 ASP A O 1
ATOM 1831 N N . GLY A 1 241 ? -11.460 0.107 -6.028 1.00 91.38 241 GLY A N 1
ATOM 1832 C CA . GLY A 1 241 ? -11.088 1.489 -6.345 1.00 91.38 241 GLY A CA 1
ATOM 1833 C C . GLY A 1 241 ? -9.640 1.825 -5.974 1.00 91.38 241 GLY A C 1
ATOM 1834 O O . GLY A 1 241 ? -8.897 2.352 -6.802 1.00 91.38 241 GLY A O 1
ATOM 1835 N N . VAL A 1 242 ? -9.215 1.465 -4.761 1.00 91.56 242 VAL A N 1
ATOM 1836 C CA . VAL A 1 242 ? -7.836 1.679 -4.291 1.00 91.56 242 VAL A CA 1
ATOM 1837 C C . VAL A 1 242 ? -6.831 0.820 -5.062 1.00 91.56 242 VAL A C 1
ATOM 1839 O O . VAL A 1 242 ? -5.749 1.290 -5.412 1.00 91.56 242 VAL A O 1
ATOM 1842 N N . TYR A 1 243 ? -7.186 -0.424 -5.384 1.00 90.00 243 TYR A N 1
ATOM 1843 C CA . TYR A 1 243 ? -6.336 -1.295 -6.193 1.00 90.00 243 TYR A CA 1
ATOM 1844 C C . TYR A 1 243 ? -6.121 -0.726 -7.604 1.00 90.00 243 TYR A C 1
ATOM 1846 O O . TYR A 1 243 ? -4.992 -0.634 -8.087 1.00 90.00 243 TYR A O 1
ATOM 1854 N N . ARG A 1 244 ? -7.197 -0.256 -8.249 1.00 92.38 244 ARG A N 1
ATOM 1855 C CA . ARG A 1 244 ? -7.129 0.410 -9.558 1.00 92.38 244 ARG A CA 1
ATOM 1856 C C . ARG A 1 244 ? -6.310 1.693 -9.516 1.00 92.38 244 ARG A C 1
ATOM 1858 O O . ARG A 1 244 ? -5.598 1.964 -10.481 1.00 92.38 244 ARG A O 1
ATOM 1865 N N . TYR A 1 245 ? -6.416 2.463 -8.433 1.00 94.69 245 TYR A N 1
ATOM 1866 C CA . TYR A 1 245 ? -5.599 3.654 -8.212 1.00 94.69 245 TYR A CA 1
ATOM 1867 C C . TYR A 1 245 ? -4.108 3.306 -8.245 1.00 94.69 245 TYR A C 1
ATOM 1869 O O . TYR A 1 245 ? -3.376 3.854 -9.069 1.00 94.69 245 TYR A O 1
ATOM 1877 N N . TRP A 1 246 ? -3.686 2.322 -7.447 1.00 94.69 246 TRP A N 1
ATOM 1878 C CA . TRP A 1 246 ? -2.289 1.889 -7.404 1.00 94.69 246 TRP A CA 1
ATOM 1879 C C . TRP A 1 246 ? -1.794 1.392 -8.764 1.00 94.69 246 TRP A C 1
ATOM 1881 O O . TRP A 1 246 ? -0.756 1.837 -9.255 1.00 94.69 246 TRP A O 1
ATOM 1891 N N . ARG A 1 247 ? -2.576 0.522 -9.416 1.00 96.44 247 ARG A N 1
ATOM 1892 C CA . ARG A 1 247 ? -2.229 -0.028 -10.730 1.00 96.44 247 ARG A CA 1
ATOM 1893 C C . ARG A 1 247 ? -2.076 1.057 -11.787 1.00 96.44 247 ARG A C 1
ATOM 1895 O O . ARG A 1 247 ? -1.139 1.006 -12.576 1.00 96.44 247 ARG A O 1
ATOM 1902 N N . ARG A 1 248 ? -2.980 2.041 -11.804 1.00 96.88 248 ARG A N 1
ATOM 1903 C CA . ARG A 1 248 ? -2.901 3.169 -12.735 1.00 96.88 248 ARG A CA 1
ATOM 1904 C C . ARG A 1 248 ? -1.671 4.029 -12.462 1.00 96.88 248 ARG A C 1
ATOM 1906 O O . ARG A 1 248 ? -1.008 4.402 -13.420 1.00 96.88 248 ARG A O 1
ATOM 1913 N N . GLY A 1 249 ? -1.368 4.314 -11.195 1.00 97.06 249 GLY A N 1
ATOM 1914 C CA . GLY A 1 249 ? -0.162 5.048 -10.810 1.00 97.06 249 GLY A CA 1
ATOM 1915 C C . GLY A 1 249 ? 1.097 4.371 -11.348 1.00 97.06 249 GLY A C 1
ATOM 1916 O O . GLY A 1 249 ? 1.837 4.971 -12.119 1.00 97.06 249 GLY A O 1
ATOM 1917 N N . LEU A 1 250 ? 1.282 3.082 -11.053 1.00 98.06 250 LEU A N 1
ATOM 1918 C CA . LEU A 1 250 ? 2.452 2.338 -11.525 1.00 98.06 250 LEU A CA 1
ATOM 1919 C C . LEU A 1 250 ? 2.516 2.243 -13.060 1.00 98.06 250 LEU A C 1
ATOM 1921 O O . LEU A 1 250 ? 3.585 2.414 -13.641 1.00 98.06 250 LEU A O 1
ATOM 1925 N N . ALA A 1 251 ? 1.382 2.020 -13.730 1.00 98.38 251 ALA A N 1
ATOM 1926 C CA . ALA A 1 251 ? 1.324 1.982 -15.191 1.00 98.38 251 ALA A CA 1
ATOM 1927 C C . ALA A 1 251 ? 1.758 3.312 -15.835 1.00 98.38 251 ALA A C 1
ATOM 1929 O O . ALA A 1 251 ? 2.408 3.295 -16.878 1.00 98.38 251 ALA A O 1
ATOM 1930 N N . LEU A 1 252 ? 1.445 4.455 -15.210 1.00 97.94 252 LEU A N 1
ATOM 1931 C CA . LEU A 1 252 ? 1.907 5.766 -15.677 1.00 97.94 252 LEU A CA 1
ATOM 1932 C C . LEU A 1 252 ? 3.436 5.880 -15.604 1.00 97.94 252 LEU A C 1
ATOM 1934 O O . LEU A 1 252 ? 4.052 6.279 -16.589 1.00 97.94 252 LEU A O 1
ATOM 1938 N N . HIS A 1 253 ? 4.058 5.466 -14.495 1.00 98.38 253 HIS A N 1
ATOM 1939 C CA . HIS A 1 253 ? 5.523 5.469 -14.377 1.00 98.38 253 HIS A CA 1
ATOM 1940 C C . HIS A 1 253 ? 6.189 4.517 -15.379 1.00 98.38 253 HIS A C 1
ATOM 1942 O O . HIS A 1 253 ? 7.175 4.887 -16.011 1.00 98.38 253 HIS A O 1
ATOM 1948 N N . LEU A 1 254 ? 5.628 3.320 -15.590 1.00 98.00 254 LEU A N 1
ATOM 1949 C CA . LEU A 1 254 ? 6.117 2.385 -16.611 1.00 98.00 254 LEU A CA 1
ATOM 1950 C C . LEU A 1 254 ? 6.041 3.000 -18.022 1.00 98.00 254 LEU A C 1
ATOM 1952 O O . LEU A 1 254 ? 6.990 2.885 -18.795 1.00 98.00 254 LEU A O 1
ATOM 1956 N N . GLY A 1 255 ? 4.946 3.698 -18.343 1.00 97.56 255 GLY A N 1
ATOM 1957 C CA . GLY A 1 255 ? 4.792 4.421 -19.609 1.00 97.56 255 GLY A CA 1
ATOM 1958 C C . GLY A 1 255 ? 5.786 5.578 -19.773 1.00 97.56 255 GLY A C 1
ATOM 1959 O O . GLY A 1 255 ? 6.332 5.776 -20.858 1.00 97.56 255 GLY A O 1
ATOM 1960 N N . HIS A 1 256 ? 6.093 6.311 -18.698 1.00 96.75 256 HIS A N 1
ATOM 1961 C CA . HIS A 1 256 ? 7.170 7.307 -18.717 1.00 96.75 256 HIS A CA 1
ATOM 1962 C C . HIS A 1 256 ? 8.543 6.662 -18.942 1.00 96.75 256 HIS A C 1
ATOM 1964 O O . HIS A 1 256 ? 9.332 7.184 -19.725 1.00 96.75 256 HIS A O 1
ATOM 1970 N N . GLY A 1 257 ? 8.809 5.496 -18.348 1.00 97.38 257 GLY A N 1
ATOM 1971 C CA . GLY A 1 257 ? 10.036 4.742 -18.613 1.00 97.38 257 GLY A CA 1
ATOM 1972 C C . GLY A 1 257 ? 10.166 4.305 -20.077 1.00 97.38 257 GLY A C 1
ATOM 1973 O O . GLY A 1 257 ? 11.258 4.348 -20.644 1.00 97.38 257 GLY A O 1
ATOM 1974 N N . GLN A 1 258 ? 9.054 3.961 -20.738 1.00 97.81 258 GLN A N 1
ATOM 1975 C CA . GLN A 1 258 ? 9.046 3.702 -22.184 1.00 97.81 258 GLN A CA 1
ATOM 1976 C C . GLN A 1 258 ? 9.399 4.957 -22.993 1.00 97.81 258 GLN A C 1
ATOM 1978 O O . GLN A 1 258 ? 10.212 4.888 -23.915 1.00 97.81 258 GLN A O 1
ATOM 1983 N N . PHE A 1 259 ? 8.839 6.115 -22.629 1.00 95.56 259 PHE A N 1
ATOM 1984 C CA . PHE A 1 259 ? 9.166 7.397 -23.264 1.00 95.56 259 PHE A CA 1
ATOM 1985 C C . PHE A 1 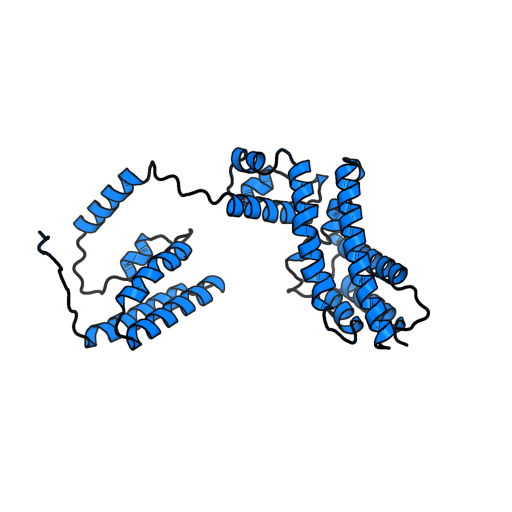259 ? 10.647 7.776 -23.080 1.00 95.56 259 PHE A C 1
ATOM 1987 O O . PHE A 1 259 ? 11.305 8.182 -24.040 1.00 95.56 259 PHE A O 1
ATOM 1994 N N . ASN A 1 260 ? 11.189 7.557 -21.880 1.00 94.81 260 ASN A N 1
ATOM 1995 C CA . ASN A 1 260 ? 12.589 7.818 -21.531 1.00 94.81 260 ASN A CA 1
ATOM 1996 C C . ASN A 1 260 ? 13.561 6.740 -22.037 1.00 94.81 260 ASN A C 1
ATOM 1998 O O . ASN A 1 260 ? 14.766 6.861 -21.836 1.00 94.81 260 ASN A O 1
ATOM 2002 N N . LYS A 1 261 ? 13.069 5.688 -22.707 1.00 97.50 261 LYS A N 1
ATOM 2003 C CA . LYS A 1 261 ? 13.874 4.547 -23.180 1.00 97.50 261 LYS A CA 1
ATOM 2004 C C . LYS A 1 261 ? 14.632 3.834 -22.052 1.00 97.50 261 LYS A C 1
ATOM 2006 O O . LYS A 1 261 ? 15.695 3.269 -22.285 1.00 97.50 261 LYS A O 1
ATOM 2011 N N . THR A 1 262 ? 14.087 3.836 -20.840 1.00 97.81 262 THR A N 1
ATOM 2012 C CA . THR A 1 262 ? 14.574 3.020 -19.717 1.00 97.81 262 THR A CA 1
ATOM 2013 C C . THR A 1 262 ? 13.822 1.690 -19.624 1.00 97.81 262 THR A C 1
ATOM 2015 O O . THR A 1 262 ? 14.307 0.747 -18.998 1.00 97.81 262 THR A O 1
ATOM 2018 N N . ILE A 1 263 ? 12.681 1.583 -20.319 1.00 98.38 263 ILE A N 1
ATOM 2019 C CA . ILE A 1 263 ? 11.830 0.392 -20.409 1.00 98.38 263 ILE A CA 1
ATOM 2020 C C . ILE A 1 263 ? 11.501 0.078 -21.881 1.00 98.38 263 ILE A C 1
ATOM 2022 O O . ILE A 1 263 ? 11.214 0.981 -22.668 1.00 98.38 263 ILE A O 1
ATOM 2026 N N . ARG A 1 264 ? 11.520 -1.206 -22.260 1.00 98.44 264 ARG A N 1
ATOM 2027 C CA . ARG A 1 264 ? 11.158 -1.714 -23.597 1.00 98.44 264 ARG A CA 1
ATOM 2028 C C . ARG A 1 264 ? 9.706 -1.395 -23.977 1.00 98.44 264 ARG A C 1
ATOM 2030 O O . ARG A 1 264 ? 8.811 -1.354 -23.132 1.00 98.44 264 ARG A O 1
ATOM 2037 N N . THR A 1 265 ? 9.448 -1.178 -25.264 1.00 97.94 265 THR A N 1
ATOM 2038 C CA . THR A 1 265 ? 8.161 -0.655 -25.769 1.00 97.94 265 THR A CA 1
ATOM 2039 C C . THR A 1 265 ? 7.164 -1.722 -26.226 1.00 97.94 265 THR A C 1
ATOM 2041 O O . THR A 1 265 ? 6.029 -1.395 -26.556 1.00 97.94 265 THR A O 1
ATOM 2044 N N . ASP A 1 266 ? 7.552 -2.995 -26.241 1.00 97.81 266 ASP A N 1
ATOM 2045 C CA . ASP A 1 266 ? 6.720 -4.136 -26.656 1.00 97.81 266 ASP A CA 1
ATOM 2046 C C . ASP A 1 266 ? 5.846 -4.711 -25.522 1.00 97.81 266 ASP A C 1
ATOM 2048 O O . ASP A 1 266 ? 5.122 -5.685 -25.730 1.00 97.81 266 ASP A O 1
ATOM 2052 N N . ILE A 1 267 ? 5.899 -4.122 -24.323 1.00 97.12 267 ILE A N 1
ATOM 2053 C CA . ILE A 1 267 ? 5.039 -4.475 -23.185 1.00 97.12 267 ILE A CA 1
ATOM 2054 C C . ILE A 1 267 ? 3.860 -3.505 -23.061 1.00 97.12 267 ILE A C 1
ATOM 2056 O O . ILE A 1 267 ? 3.987 -2.315 -23.345 1.00 97.12 267 ILE A O 1
ATOM 2060 N N . GLU A 1 268 ? 2.736 -3.999 -22.540 1.00 97.94 268 GLU A N 1
ATOM 2061 C CA . GLU A 1 268 ? 1.607 -3.170 -22.102 1.00 97.94 268 GLU A CA 1
ATOM 2062 C C . GLU A 1 268 ? 1.820 -2.730 -20.636 1.00 97.94 268 GLU A C 1
ATOM 2064 O O . GLU A 1 268 ? 1.790 -3.589 -19.740 1.00 97.94 268 GLU A O 1
ATOM 2069 N N . PRO A 1 269 ? 2.005 -1.423 -20.346 1.00 97.69 269 PRO A N 1
ATOM 2070 C CA . PRO A 1 269 ? 2.287 -0.931 -18.994 1.00 97.69 269 PRO A CA 1
ATOM 2071 C C . PRO A 1 269 ? 1.247 -1.352 -17.955 1.00 97.69 269 PRO A C 1
ATOM 2073 O O . PRO A 1 269 ? 1.598 -1.704 -16.829 1.00 97.69 269 PRO A O 1
ATOM 2076 N N . SER A 1 270 ? -0.035 -1.375 -18.330 1.00 96.62 270 SER A N 1
ATOM 2077 C CA . SER A 1 270 ? -1.119 -1.745 -17.413 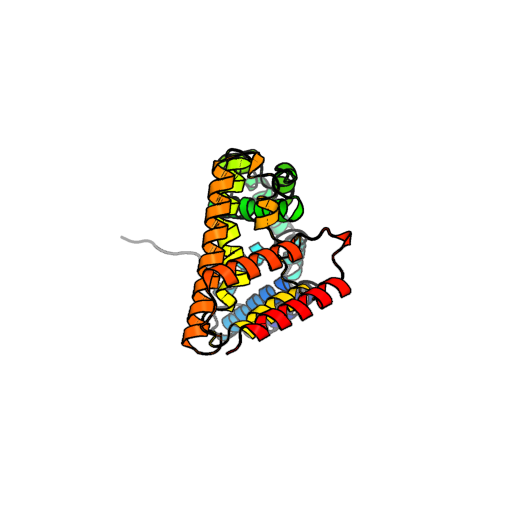1.00 96.62 270 SER A CA 1
ATOM 2078 C C . SER A 1 270 ? -1.037 -3.211 -16.976 1.00 96.62 270 SER A C 1
ATOM 2080 O O . SER A 1 270 ? -1.293 -3.530 -15.813 1.00 96.62 270 SER A O 1
ATOM 2082 N N . SER A 1 271 ? -0.668 -4.104 -17.898 1.00 97.94 271 SER A N 1
ATOM 2083 C CA . SER A 1 271 ? -0.513 -5.540 -17.640 1.00 97.94 271 SER A CA 1
ATOM 2084 C C . SER A 1 271 ? 0.735 -5.836 -16.814 1.00 97.94 271 SER A C 1
ATOM 2086 O O . SER A 1 271 ? 0.699 -6.678 -15.919 1.00 97.94 271 SER A O 1
ATOM 2088 N N . VAL A 1 272 ? 1.830 -5.117 -17.067 1.00 98.31 272 VAL A N 1
ATOM 2089 C CA . VAL A 1 272 ? 3.056 -5.252 -16.271 1.00 98.31 272 VAL A CA 1
ATOM 2090 C C . VAL A 1 272 ? 2.869 -4.691 -14.861 1.00 98.31 272 VAL A C 1
ATOM 2092 O O . VAL A 1 272 ? 3.313 -5.324 -13.903 1.00 98.31 272 VAL A O 1
ATOM 2095 N N . ALA A 1 273 ? 2.140 -3.581 -14.700 1.00 98.06 273 ALA A N 1
ATOM 2096 C CA . ALA A 1 273 ? 1.770 -3.060 -13.385 1.00 98.06 273 ALA A CA 1
ATOM 2097 C C . ALA A 1 273 ? 0.952 -4.078 -12.571 1.00 98.06 273 ALA A C 1
ATOM 2099 O O . ALA A 1 273 ? 1.247 -4.300 -11.398 1.00 98.06 273 ALA A O 1
ATOM 2100 N N . GLU A 1 274 ? -0.037 -4.732 -13.192 1.00 96.81 274 GLU A N 1
ATOM 2101 C CA . GLU A 1 274 ? -0.813 -5.814 -12.567 1.00 96.81 274 GLU A CA 1
ATOM 2102 C C . GLU A 1 274 ? 0.098 -6.952 -12.087 1.00 96.81 274 GLU A C 1
ATOM 2104 O O . GLU A 1 274 ? 0.037 -7.348 -10.924 1.00 96.81 274 GLU A O 1
ATOM 2109 N N . PHE A 1 275 ? 0.982 -7.444 -12.961 1.00 98.00 275 PHE A N 1
ATOM 2110 C CA . PHE A 1 275 ? 1.900 -8.534 -12.635 1.00 98.00 275 PHE A CA 1
ATOM 2111 C C . PHE A 1 275 ? 2.828 -8.184 -11.464 1.00 98.00 275 PHE A C 1
ATOM 2113 O O . PHE A 1 275 ? 2.996 -8.984 -10.539 1.00 98.00 275 PHE A O 1
ATOM 2120 N N . ILE A 1 276 ? 3.396 -6.976 -11.471 1.00 97.25 276 ILE A N 1
ATOM 2121 C CA . ILE A 1 276 ? 4.273 -6.484 -10.404 1.00 97.25 276 ILE A CA 1
ATOM 2122 C C . ILE A 1 276 ? 3.512 -6.398 -9.078 1.00 97.25 276 ILE A C 1
ATOM 2124 O O . ILE A 1 276 ? 3.968 -6.941 -8.070 1.00 97.25 276 ILE A O 1
ATOM 2128 N N . ILE A 1 277 ? 2.332 -5.773 -9.074 1.00 94.69 277 ILE A N 1
ATOM 2129 C CA . ILE A 1 277 ? 1.519 -5.614 -7.863 1.00 94.69 277 ILE A CA 1
ATOM 2130 C C . ILE A 1 277 ? 1.081 -6.977 -7.316 1.00 94.69 277 ILE A C 1
ATOM 2132 O O . ILE A 1 277 ? 1.173 -7.208 -6.110 1.00 94.69 277 ILE A O 1
ATOM 2136 N N . ALA A 1 278 ? 0.636 -7.900 -8.174 1.00 92.94 278 ALA A N 1
ATOM 2137 C CA . ALA A 1 278 ? 0.243 -9.249 -7.766 1.00 92.94 278 ALA A CA 1
ATOM 2138 C C . ALA A 1 278 ? 1.415 -10.018 -7.130 1.00 92.94 278 ALA A C 1
ATOM 2140 O O . ALA A 1 278 ? 1.257 -10.654 -6.084 1.00 92.94 278 ALA A O 1
ATOM 2141 N N . THR A 1 279 ? 2.607 -9.894 -7.715 1.00 93.75 279 THR A N 1
ATOM 2142 C CA . THR A 1 279 ? 3.843 -10.510 -7.217 1.00 93.75 279 THR A CA 1
ATOM 2143 C C . THR A 1 279 ? 4.243 -9.940 -5.850 1.00 93.75 279 THR A C 1
ATOM 2145 O O . THR A 1 279 ? 4.493 -10.698 -4.908 1.00 93.75 279 THR A O 1
ATOM 2148 N N . LEU A 1 280 ? 4.206 -8.611 -5.690 1.00 90.94 280 LEU A N 1
ATOM 2149 C CA . LEU A 1 280 ? 4.446 -7.933 -4.409 1.00 90.94 280 LEU A CA 1
ATOM 2150 C C . LEU A 1 280 ? 3.406 -8.319 -3.350 1.00 90.94 280 LEU A C 1
ATOM 2152 O O . LEU A 1 280 ? 3.761 -8.601 -2.206 1.00 90.94 280 LEU A O 1
ATOM 2156 N N . HIS A 1 281 ? 2.123 -8.387 -3.709 1.00 88.62 281 HIS A N 1
ATOM 2157 C CA . HIS A 1 281 ? 1.071 -8.854 -2.807 1.00 88.62 281 HIS A CA 1
ATOM 2158 C C . HIS A 1 281 ? 1.336 -10.273 -2.303 1.00 88.62 281 HIS A C 1
ATOM 2160 O O . HIS A 1 281 ? 1.261 -10.507 -1.093 1.00 88.62 281 HIS A O 1
ATOM 2166 N N . GLY A 1 282 ? 1.677 -11.207 -3.196 1.00 87.94 282 GLY A N 1
ATOM 2167 C CA . GLY A 1 282 ? 2.021 -12.578 -2.818 1.00 87.94 282 GLY A CA 1
ATOM 2168 C C . GLY A 1 282 ? 3.185 -12.618 -1.828 1.00 87.94 282 GLY A C 1
ATOM 2169 O O . GLY A 1 282 ? 3.115 -13.286 -0.798 1.00 87.94 282 GLY A O 1
ATOM 2170 N N . PHE A 1 283 ? 4.218 -11.814 -2.073 1.00 88.56 283 PHE A N 1
ATOM 2171 C CA . PHE A 1 283 ? 5.368 -11.705 -1.184 1.00 88.56 283 PHE A CA 1
ATOM 2172 C C . PHE A 1 283 ? 5.029 -11.126 0.198 1.00 88.56 283 PHE A C 1
ATOM 2174 O O . PHE A 1 283 ? 5.449 -11.672 1.224 1.00 88.56 283 PHE A O 1
ATOM 2181 N N . LEU A 1 284 ? 4.253 -10.040 0.232 1.00 85.31 284 LEU A N 1
ATOM 2182 C CA . LEU A 1 284 ? 3.911 -9.289 1.445 1.00 85.31 284 LEU A CA 1
ATOM 2183 C C . LEU A 1 284 ? 2.856 -9.983 2.318 1.00 85.31 284 LEU A C 1
ATOM 2185 O O . LEU A 1 284 ? 2.734 -9.677 3.506 1.00 85.31 284 LEU A O 1
ATOM 2189 N N . THR A 1 285 ? 2.071 -10.897 1.750 1.00 82.62 285 THR A N 1
ATOM 2190 C CA . THR A 1 285 ? 1.007 -11.625 2.465 1.00 82.62 285 THR A CA 1
ATOM 2191 C C . THR A 1 285 ? 1.469 -12.929 3.095 1.00 82.62 285 THR A C 1
ATOM 2193 O O . THR A 1 285 ? 0.694 -13.559 3.815 1.00 82.62 285 THR A O 1
ATOM 2196 N N . ARG A 1 286 ? 2.737 -13.315 2.908 1.00 83.06 286 ARG A N 1
ATOM 2197 C CA . ARG A 1 286 ? 3.276 -14.551 3.482 1.00 83.06 286 ARG A CA 1
ATOM 2198 C C . ARG A 1 286 ? 3.049 -14.604 4.997 1.00 83.06 286 ARG A C 1
ATOM 2200 O O . ARG A 1 286 ? 3.223 -13.579 5.674 1.00 83.06 286 ARG A O 1
ATOM 2207 N N . PRO A 1 287 ? 2.671 -15.771 5.548 1.00 78.94 287 PRO A N 1
ATOM 2208 C CA . PRO A 1 287 ? 2.498 -15.932 6.984 1.00 78.94 287 PRO A CA 1
ATOM 2209 C C . PRO A 1 287 ? 3.823 -15.658 7.710 1.00 78.94 287 PRO A C 1
ATOM 2211 O O . PRO A 1 287 ? 4.883 -15.915 7.137 1.00 78.94 287 PRO A O 1
ATOM 2214 N N . PRO A 1 288 ? 3.796 -15.177 8.968 1.00 76.62 288 PRO A N 1
ATOM 22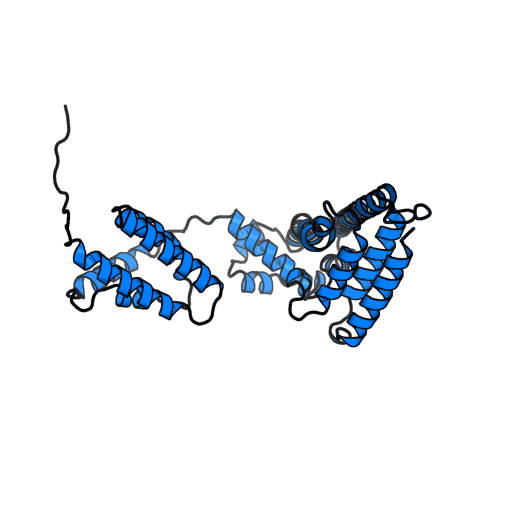15 C CA . PRO A 1 288 ? 5.010 -14.867 9.727 1.00 76.62 288 PRO A CA 1
ATOM 2216 C C . PRO A 1 288 ? 6.041 -16.002 9.755 1.00 76.62 288 PRO A C 1
ATOM 2218 O O . PRO A 1 288 ? 7.229 -15.734 9.642 1.00 76.62 288 PRO A O 1
ATOM 2221 N N . ALA A 1 289 ? 5.590 -17.261 9.804 1.00 79.06 289 ALA A N 1
ATOM 2222 C CA . ALA A 1 289 ? 6.457 -18.442 9.784 1.00 79.06 289 ALA A CA 1
ATOM 2223 C C . ALA A 1 289 ? 7.332 -18.567 8.520 1.00 79.06 289 ALA A C 1
ATOM 2225 O O . ALA A 1 289 ? 8.367 -19.223 8.560 1.00 79.06 289 ALA A O 1
ATOM 2226 N N . LEU A 1 290 ? 6.931 -17.945 7.406 1.00 80.00 290 LEU A N 1
ATOM 2227 C CA . LEU A 1 290 ? 7.680 -17.943 6.146 1.00 80.00 290 LEU A CA 1
ATOM 2228 C C . LEU A 1 290 ? 8.479 -16.651 5.928 1.00 80.00 290 LEU A C 1
ATOM 2230 O O . LEU A 1 290 ? 9.099 -16.496 4.880 1.00 80.00 290 LEU A O 1
ATOM 2234 N N . ARG A 1 291 ? 8.451 -15.697 6.867 1.00 78.88 291 ARG A N 1
ATOM 2235 C CA . ARG A 1 291 ? 9.175 -14.425 6.748 1.00 78.88 291 ARG A CA 1
ATOM 2236 C C . ARG A 1 291 ? 10.569 -14.581 7.348 1.00 78.88 291 ARG A C 1
ATOM 2238 O O . ARG A 1 291 ? 10.750 -14.453 8.553 1.00 78.88 291 ARG A O 1
ATOM 2245 N N . ASN A 1 292 ? 11.543 -14.868 6.494 1.00 82.38 292 ASN A N 1
ATOM 2246 C CA . ASN A 1 292 ? 12.958 -14.955 6.847 1.00 82.38 292 ASN A CA 1
ATOM 2247 C C . ASN A 1 292 ? 13.820 -14.306 5.750 1.00 82.38 292 ASN A C 1
ATOM 2249 O O . ASN A 1 292 ? 13.313 -14.005 4.666 1.00 82.38 292 ASN A O 1
ATOM 2253 N N . SER A 1 293 ? 15.104 -14.082 6.042 1.00 84.69 293 SER A N 1
ATOM 2254 C CA . SER A 1 293 ? 16.038 -13.455 5.098 1.00 84.69 293 SER A CA 1
ATOM 2255 C C . SER A 1 293 ? 16.204 -14.281 3.825 1.00 84.69 293 SER A C 1
ATOM 2257 O O . SER A 1 293 ? 16.091 -13.731 2.745 1.00 84.69 293 SER A O 1
ATOM 2259 N N . GLU A 1 294 ? 16.334 -15.606 3.928 1.00 87.19 294 GLU A N 1
ATOM 2260 C CA . GLU A 1 294 ? 16.521 -16.494 2.769 1.00 87.19 294 GLU A CA 1
ATOM 2261 C C . GLU A 1 294 ? 15.434 -16.309 1.698 1.00 87.19 294 GLU A C 1
ATOM 2263 O O . GLU A 1 294 ? 15.714 -16.143 0.510 1.00 87.19 294 GLU A O 1
ATOM 2268 N N . THR A 1 295 ? 14.171 -16.318 2.118 1.00 86.62 295 THR A N 1
ATOM 2269 C CA . THR A 1 295 ? 13.032 -16.166 1.208 1.00 86.62 295 THR A CA 1
ATOM 2270 C C . THR A 1 295 ? 12.811 -14.722 0.759 1.00 86.62 295 THR A C 1
ATOM 2272 O O . THR A 1 295 ? 12.239 -14.506 -0.310 1.00 86.62 295 THR A O 1
ATOM 2275 N N . HIS A 1 296 ? 13.234 -13.734 1.556 1.00 88.19 296 HIS A N 1
ATOM 2276 C CA . HIS A 1 296 ? 13.299 -12.337 1.120 1.00 88.19 296 HIS A CA 1
ATOM 2277 C C . HIS A 1 296 ? 14.351 -12.174 0.020 1.00 88.19 296 HIS A C 1
ATOM 2279 O O . HIS A 1 296 ? 13.990 -11.757 -1.076 1.00 88.19 296 HIS A O 1
ATOM 2285 N N . ASP A 1 297 ? 15.581 -12.630 0.254 1.00 89.75 297 ASP A N 1
ATOM 2286 C CA . ASP A 1 297 ? 16.691 -12.565 -0.697 1.00 89.75 297 ASP A CA 1
ATOM 2287 C C . ASP A 1 297 ? 16.344 -13.296 -2.000 1.00 89.75 297 ASP A C 1
ATOM 2289 O O . ASP A 1 297 ? 16.658 -12.833 -3.096 1.00 89.75 297 ASP A O 1
ATOM 2293 N N . ALA A 1 298 ? 15.677 -14.452 -1.901 1.00 91.94 298 ALA A N 1
ATOM 2294 C CA . ALA A 1 298 ? 15.215 -15.198 -3.067 1.00 91.94 298 ALA A CA 1
ATOM 2295 C C . ALA A 1 298 ? 14.214 -14.404 -3.912 1.00 91.94 298 ALA A C 1
ATOM 2297 O O . ALA A 1 298 ? 14.349 -14.360 -5.135 1.00 91.94 298 ALA A O 1
ATOM 2298 N N . PHE A 1 299 ? 13.245 -13.753 -3.270 1.00 93.69 299 PHE A N 1
ATOM 2299 C CA . PHE A 1 299 ? 12.289 -12.898 -3.962 1.00 93.69 299 PHE A CA 1
ATOM 2300 C C . PHE A 1 299 ? 12.961 -11.662 -4.558 1.00 93.69 299 PHE A C 1
ATOM 2302 O O . PHE A 1 299 ? 12.747 -11.379 -5.731 1.00 93.69 299 PHE A O 1
ATOM 2309 N N . ALA A 1 300 ? 13.795 -10.960 -3.786 1.00 93.56 300 ALA A N 1
ATOM 2310 C CA . ALA A 1 300 ? 14.491 -9.755 -4.225 1.00 93.56 300 ALA A CA 1
ATOM 2311 C C . ALA A 1 300 ? 15.339 -10.017 -5.479 1.00 93.56 300 ALA A C 1
ATOM 2313 O O . ALA A 1 300 ? 15.233 -9.280 -6.459 1.00 93.56 300 ALA A O 1
ATOM 2314 N N . ARG A 1 301 ? 16.092 -11.130 -5.509 1.00 95.44 301 ARG A N 1
ATOM 2315 C CA . ARG A 1 301 ? 16.875 -11.531 -6.691 1.00 95.44 301 ARG A CA 1
ATOM 2316 C C . ARG A 1 301 ? 16.015 -11.736 -7.934 1.00 95.44 301 ARG A C 1
ATOM 2318 O O . ARG A 1 301 ? 16.357 -11.222 -8.996 1.00 95.44 301 ARG A O 1
ATOM 2325 N N . GLU A 1 302 ? 14.928 -12.501 -7.836 1.00 97.38 302 GLU A N 1
ATOM 2326 C CA . GLU A 1 302 ? 14.090 -12.796 -9.008 1.00 97.38 302 GLU A CA 1
ATOM 2327 C C . GLU A 1 302 ? 13.238 -11.598 -9.428 1.00 97.38 302 GLU A C 1
ATOM 2329 O O . GLU A 1 302 ? 13.035 -11.371 -10.620 1.00 97.38 302 GLU A O 1
ATOM 2334 N N . TYR A 1 303 ? 12.815 -10.774 -8.472 1.00 97.12 303 TYR A N 1
ATOM 2335 C CA . TYR A 1 303 ? 12.145 -9.512 -8.744 1.00 97.12 303 TYR A CA 1
ATOM 2336 C C . TYR A 1 303 ? 13.068 -8.550 -9.504 1.00 97.12 303 TYR A C 1
ATOM 2338 O O . TYR A 1 303 ? 12.689 -8.030 -10.552 1.00 97.12 303 TYR A O 1
ATOM 2346 N N . ALA A 1 304 ? 14.317 -8.389 -9.056 1.00 97.31 304 ALA A N 1
ATOM 2347 C CA . ALA A 1 304 ? 15.319 -7.597 -9.763 1.00 97.31 304 ALA A CA 1
ATOM 2348 C C . ALA A 1 304 ? 15.651 -8.179 -11.146 1.00 97.31 304 ALA A C 1
ATOM 2350 O O . ALA A 1 304 ? 15.802 -7.427 -12.109 1.00 97.31 304 ALA A O 1
ATOM 2351 N N . ARG A 1 305 ? 15.731 -9.510 -11.284 1.00 98.19 305 ARG A N 1
ATOM 2352 C CA . ARG A 1 305 ? 15.925 -10.169 -12.585 1.00 98.19 305 ARG A CA 1
ATOM 2353 C C . ARG A 1 305 ? 14.780 -9.850 -13.545 1.00 98.19 305 ARG A C 1
ATOM 2355 O O . ARG A 1 305 ? 15.039 -9.467 -14.683 1.00 98.19 305 ARG A O 1
ATOM 2362 N N . TYR A 1 306 ? 13.537 -9.981 -13.084 1.00 98.44 306 TYR A N 1
ATOM 2363 C CA . TYR A 1 306 ? 12.352 -9.652 -13.871 1.00 98.44 306 TYR A CA 1
ATOM 2364 C C . TYR A 1 306 ? 12.357 -8.182 -14.303 1.00 98.44 306 TYR A C 1
ATOM 2366 O O . TYR A 1 306 ? 12.230 -7.902 -15.492 1.00 98.44 306 TYR A O 1
ATOM 2374 N N . LEU A 1 307 ? 12.574 -7.253 -13.364 1.00 98.06 307 LEU A N 1
ATOM 2375 C CA . LEU A 1 307 ? 12.615 -5.820 -13.659 1.00 98.06 307 LEU A CA 1
ATOM 2376 C C . LEU A 1 307 ? 13.738 -5.461 -14.640 1.00 98.06 307 LEU A C 1
ATOM 2378 O O . LEU A 1 307 ? 13.513 -4.681 -15.557 1.00 98.06 307 LEU A O 1
ATOM 2382 N N . ASN A 1 308 ? 14.922 -6.066 -14.520 1.00 98.00 308 ASN A N 1
ATOM 2383 C CA . ASN A 1 308 ? 15.995 -5.861 -15.498 1.00 98.00 308 ASN A CA 1
ATOM 2384 C C . ASN A 1 308 ? 15.642 -6.399 -16.893 1.00 98.00 308 ASN A C 1
ATOM 2386 O O . ASN A 1 308 ? 16.092 -5.836 -17.885 1.00 98.00 308 ASN A O 1
ATOM 2390 N N . GLY A 1 309 ? 14.798 -7.430 -16.989 1.00 98.06 309 GLY A N 1
ATOM 2391 C CA . GLY A 1 309 ? 14.248 -7.912 -18.260 1.00 98.06 309 GLY A CA 1
ATOM 2392 C C . GLY A 1 309 ? 13.251 -6.954 -18.929 1.00 98.06 309 GLY A C 1
ATOM 2393 O O . GLY A 1 309 ? 12.835 -7.207 -20.063 1.00 98.06 309 GLY A O 1
ATOM 2394 N N . LEU A 1 310 ? 12.859 -5.870 -18.246 1.00 98.19 310 LEU A N 1
ATOM 2395 C CA . LEU A 1 310 ? 12.059 -4.783 -18.813 1.00 98.19 310 LEU A CA 1
ATOM 2396 C C . LEU A 1 310 ? 12.912 -3.711 -19.498 1.00 98.19 310 LEU A C 1
ATOM 2398 O O . LEU A 1 310 ? 12.341 -2.822 -20.121 1.00 98.19 310 LEU A O 1
ATOM 2402 N N . ARG A 1 311 ? 14.244 -3.758 -19.391 1.00 97.81 311 ARG A N 1
ATOM 2403 C CA . ARG A 1 311 ? 15.124 -2.809 -20.089 1.00 97.81 311 ARG A CA 1
ATOM 2404 C C . ARG A 1 311 ? 15.043 -3.006 -21.623 1.00 97.81 311 ARG A C 1
ATOM 2406 O O . ARG A 1 311 ? 14.683 -4.107 -22.046 1.00 97.81 311 ARG A O 1
ATOM 2413 N N . PRO A 1 312 ? 15.310 -1.958 -22.433 1.00 94.50 312 PRO A N 1
ATOM 2414 C CA . PRO A 1 312 ? 15.281 -2.028 -23.899 1.00 94.50 312 PRO A CA 1
ATOM 2415 C C . PRO A 1 312 ? 16.278 -3.013 -24.514 1.00 94.50 312 PRO A C 1
ATOM 2417 O O . PRO A 1 312 ? 17.337 -3.259 -23.892 1.00 94.50 312 PRO A O 1
#